Protein AF-D6TFP5-F1 (afdb_monomer_lite)

Foldseek 3Di:
DDPPLPQADLVRVQVVDPVNLVSQLVLCLVLLLCLLVQLPDPVCVVVSVVSSVVLSVVLSVVSNVQSVCVVVVNDDDDPDVSVSSSVSSNVVSVVVSVVVVVVCDDDPDDPPDDDDDDDDPDPDVVVVVVVCVLVLVVLLVLLVQLLVDDPLLSLLQLLVCLCVDDCDPPDGDSNCVSNVVSVHRSPVNPPVDQDDPVSVVVSVVSPVVSVVSSSVVCCVPPVVSVD

Secondary structure (DSSP, 8-state):
------PPPHHHHHTT-HHHHHHHHHHHHHHHHHHHHHH--GGGTT-HHHHHHHHHHHHHHHHHHHHHHHHTT-S---S-HHHHHHHHHHHHHHHHHHHHHHH----S--------------S-HHHHHHHHHHHHHHHHHHHHHHHHS-HHHHHHHHHHHHHHS---SSS--HHHHHHHHTT--GGGGTT----SHHHHHHHHHHHHHHHHHHHHHHHHHHGGG--

Structure (mmCIF, N/CA/C/O backbone):
data_AF-D6TFP5-F1
#
_entry.id   AF-D6TFP5-F1
#
loop_
_atom_site.group_PDB
_atom_site.id
_atom_site.type_symbol
_atom_site.label_atom_id
_atom_site.label_alt_id
_atom_site.label_comp_id
_atom_site.label_asym_id
_atom_site.label_entity_id
_atom_site.label_seq_id
_atom_site.pdbx_PDB_ins_code
_atom_site.Cartn_x
_atom_site.Cartn_y
_atom_site.Cartn_z
_atom_site.occupancy
_atom_site.B_iso_or_equiv
_atom_site.auth_seq_id
_atom_site.auth_comp_id
_atom_site.auth_asym_id
_atom_site.auth_atom_id
_atom_site.pdbx_PDB_model_num
ATOM 1 N N . MET A 1 1 ? -18.983 7.911 -16.836 1.00 34.03 1 MET A N 1
ATOM 2 C CA . MET A 1 1 ? -19.762 8.590 -15.779 1.00 34.03 1 MET A CA 1
ATOM 3 C C . MET A 1 1 ? -19.118 8.242 -14.451 1.00 34.03 1 MET A C 1
ATOM 5 O O . MET A 1 1 ? -19.169 7.086 -14.056 1.00 34.03 1 MET A O 1
ATOM 9 N N . THR A 1 2 ? -18.439 9.188 -13.812 1.00 32.91 2 THR A N 1
ATOM 10 C CA . THR A 1 2 ? -17.848 8.997 -12.481 1.00 32.91 2 THR A CA 1
ATOM 11 C C . THR A 1 2 ? -18.969 9.017 -11.444 1.00 32.91 2 THR A C 1
ATOM 13 O O . THR A 1 2 ? -19.609 10.050 -11.260 1.00 32.91 2 THR A O 1
ATOM 16 N N . LYS A 1 3 ? -19.234 7.889 -10.771 1.00 39.81 3 LYS A N 1
ATOM 17 C CA . LYS A 1 3 ? -20.052 7.903 -9.550 1.00 39.81 3 LYS A CA 1
ATOM 18 C C . LYS A 1 3 ? -19.286 8.715 -8.501 1.00 39.81 3 LYS A C 1
ATOM 20 O O . LYS A 1 3 ? -18.242 8.262 -8.040 1.00 39.81 3 LYS A O 1
ATOM 25 N N . GLN A 1 4 ? -19.800 9.881 -8.112 1.00 42.94 4 GLN A N 1
ATOM 26 C CA . GLN A 1 4 ? -19.439 10.462 -6.820 1.00 42.94 4 GLN A CA 1
ATOM 27 C C . GLN A 1 4 ? -19.959 9.507 -5.742 1.00 42.94 4 GLN A C 1
ATOM 29 O O . GLN A 1 4 ? -21.168 9.387 -5.542 1.00 42.94 4 GLN A O 1
ATOM 34 N N . VAL A 1 5 ? -19.049 8.779 -5.096 1.00 54.75 5 VAL A N 1
ATOM 35 C CA . VAL A 1 5 ? -19.375 7.966 -3.922 1.00 54.75 5 VAL A CA 1
ATOM 36 C C . VAL A 1 5 ? -19.590 8.941 -2.770 1.00 54.75 5 VAL A C 1
ATOM 38 O O . VAL A 1 5 ? -18.638 9.527 -2.265 1.00 54.75 5 VAL A O 1
ATOM 41 N N . ASN A 1 6 ? -20.853 9.176 -2.415 1.00 74.19 6 ASN A N 1
ATOM 42 C CA . ASN A 1 6 ? -21.211 10.085 -1.332 1.00 74.19 6 ASN A CA 1
ATOM 43 C C . ASN A 1 6 ? -20.839 9.453 0.019 1.00 74.19 6 ASN A C 1
ATOM 45 O O . ASN A 1 6 ? -21.539 8.555 0.493 1.00 74.19 6 ASN A O 1
ATOM 49 N N . PHE A 1 7 ? -19.729 9.889 0.611 1.00 76.25 7 PHE A N 1
ATOM 50 C CA . PHE A 1 7 ? -19.218 9.350 1.870 1.00 76.25 7 PHE A CA 1
ATOM 51 C C . PHE A 1 7 ? -20.160 9.696 3.047 1.00 76.25 7 PHE A C 1
ATOM 53 O O . PHE A 1 7 ? -20.642 10.828 3.110 1.00 76.25 7 PHE A O 1
ATOM 60 N N . PRO A 1 8 ? -20.473 8.755 3.959 1.00 82.50 8 PRO A N 1
ATOM 61 C CA . PRO A 1 8 ? -21.413 9.005 5.050 1.00 82.50 8 PRO A CA 1
ATOM 62 C C . PRO A 1 8 ? -20.832 9.923 6.135 1.00 82.50 8 PRO A C 1
ATOM 64 O O . PRO A 1 8 ? -19.624 9.934 6.379 1.00 82.50 8 PRO A O 1
ATOM 67 N N . SER A 1 9 ? -21.699 10.665 6.828 1.00 83.31 9 SER A N 1
ATOM 68 C CA . SER A 1 9 ? -21.291 11.480 7.983 1.00 83.31 9 SER A CA 1
ATOM 69 C C . SER A 1 9 ? -21.146 10.646 9.269 1.00 83.31 9 SER A C 1
ATOM 71 O O . SER A 1 9 ? -21.661 9.531 9.376 1.00 83.31 9 SER A O 1
ATOM 73 N N . LEU A 1 10 ? -20.473 11.201 10.286 1.00 79.94 10 LEU A N 1
ATOM 74 C CA . LEU A 1 10 ? -20.394 10.587 11.622 1.00 79.94 10 LEU A CA 1
ATOM 75 C C . LEU A 1 10 ? -21.780 10.363 12.244 1.00 79.94 10 LEU A C 1
ATOM 77 O O . LEU A 1 10 ? -22.023 9.318 12.841 1.00 79.94 10 LEU A O 1
ATOM 81 N N . GLU A 1 11 ? -22.692 11.320 12.073 1.00 80.81 11 GLU A N 1
ATOM 82 C CA . GLU A 1 11 ? -24.073 11.249 12.565 1.00 80.81 11 GLU A CA 1
ATOM 83 C C . GLU A 1 11 ? -24.867 10.156 11.832 1.00 80.81 11 GLU A C 1
ATOM 85 O O . GLU A 1 11 ? -25.564 9.357 12.455 1.00 80.81 11 GLU A O 1
ATOM 90 N N . GLU A 1 12 ? -24.696 10.054 10.510 1.00 82.00 12 GLU A N 1
ATOM 91 C CA . GLU A 1 12 ? -25.326 9.026 9.676 1.00 82.00 12 GLU A CA 1
ATOM 92 C C . GLU A 1 12 ? -24.873 7.597 10.021 1.00 82.00 12 GLU A C 1
ATOM 94 O O . GLU A 1 12 ? -25.663 6.661 9.869 1.00 82.00 12 GLU A O 1
ATOM 99 N N . LEU A 1 13 ? -23.623 7.415 10.468 1.00 83.56 13 LEU A N 1
ATOM 100 C CA . LEU A 1 13 ? -23.115 6.135 10.982 1.00 83.56 13 LEU A CA 1
ATOM 101 C C . LEU A 1 13 ? -23.548 5.876 12.432 1.00 83.56 13 LEU A C 1
ATOM 103 O O . LEU A 1 13 ? -23.856 4.735 12.779 1.00 83.56 13 LEU A O 1
ATOM 107 N N . ALA A 1 14 ? -23.609 6.916 13.270 1.00 81.38 14 ALA A N 1
ATOM 108 C CA . ALA A 1 14 ? -24.053 6.818 14.662 1.00 81.38 14 ALA A CA 1
ATOM 109 C C . ALA A 1 14 ? -25.511 6.346 14.788 1.00 81.38 14 ALA A C 1
ATOM 111 O O . ALA A 1 14 ? -25.826 5.570 15.686 1.00 81.38 14 ALA A O 1
ATOM 112 N N . LEU A 1 15 ? -26.379 6.756 13.856 1.00 82.81 15 LEU A N 1
ATOM 113 C CA . LEU A 1 15 ? -27.769 6.291 13.748 1.00 82.81 15 LEU A CA 1
ATOM 114 C C . LEU A 1 15 ? -27.908 4.854 13.205 1.00 82.81 15 LEU A C 1
ATOM 116 O O . LEU A 1 15 ? -29.020 4.366 13.022 1.00 82.81 15 LEU A O 1
ATOM 120 N N . ALA A 1 16 ? -26.792 4.172 12.933 1.00 78.69 16 ALA A N 1
ATOM 121 C CA . ALA A 1 16 ? -26.728 2.793 12.453 1.00 78.69 16 ALA A CA 1
ATOM 122 C C . ALA A 1 16 ? -27.517 2.500 11.155 1.00 78.69 16 ALA A C 1
ATOM 124 O O . ALA A 1 16 ? -27.881 1.355 10.889 1.00 78.69 16 ALA A O 1
ATOM 125 N N . HIS A 1 17 ? -27.757 3.511 10.313 1.00 84.44 17 HIS A N 1
ATOM 126 C CA . HIS A 1 17 ? -28.500 3.343 9.063 1.00 84.44 17 HIS A CA 1
ATOM 127 C C . HIS A 1 17 ? -27.755 2.423 8.080 1.00 84.44 17 HIS A C 1
ATOM 129 O O . HIS A 1 17 ? -26.632 2.716 7.666 1.00 84.44 17 HIS A O 1
ATOM 135 N N . GLU A 1 18 ? -28.409 1.346 7.638 1.00 85.31 18 GLU A N 1
ATOM 136 C CA . GLU A 1 18 ? -27.858 0.342 6.710 1.00 85.31 18 GLU A CA 1
ATOM 137 C C . GLU A 1 18 ? -27.277 0.971 5.429 1.00 85.31 18 GLU A C 1
ATOM 139 O O . GLU A 1 18 ? -26.167 0.647 5.012 1.00 85.31 18 GLU A O 1
ATOM 144 N N . GLN A 1 19 ? -27.970 1.960 4.855 1.00 87.50 19 GLN A N 1
ATOM 145 C CA . GLN A 1 19 ? -27.517 2.692 3.663 1.00 87.50 19 GLN A CA 1
ATOM 146 C C . GLN A 1 19 ? -26.247 3.529 3.900 1.00 87.50 19 GLN A C 1
ATOM 148 O O . GLN A 1 19 ? -25.511 3.819 2.958 1.00 87.50 19 GLN A O 1
ATOM 153 N N . SER A 1 20 ? -25.969 3.944 5.135 1.00 87.69 20 SER A N 1
ATOM 154 C CA . SER A 1 20 ? -24.742 4.667 5.492 1.00 87.69 20 SER A CA 1
ATOM 155 C C . SER A 1 20 ? -23.565 3.705 5.629 1.00 87.69 20 SER A C 1
ATOM 157 O O . SER A 1 20 ? -22.493 3.975 5.092 1.00 87.69 20 SER A O 1
ATOM 159 N N . TRP A 1 21 ? -23.785 2.538 6.240 1.00 88.00 21 TRP A N 1
ATOM 160 C CA . TRP A 1 21 ? -22.787 1.467 6.287 1.00 88.00 21 TRP A CA 1
ATOM 161 C C . TRP A 1 21 ? -22.480 0.900 4.898 1.00 88.00 21 TRP A C 1
ATOM 163 O O . TRP A 1 21 ? -21.312 0.765 4.552 1.00 88.00 21 TRP A O 1
ATOM 173 N N . SER A 1 22 ? -23.488 0.677 4.050 1.00 89.75 22 SER A N 1
ATOM 174 C CA . SER A 1 22 ? -23.283 0.264 2.653 1.00 89.75 22 SER A CA 1
ATOM 175 C C . SER A 1 22 ? -22.414 1.265 1.875 1.00 89.75 22 SER A C 1
ATOM 177 O O . SER A 1 22 ? -21.455 0.854 1.223 1.00 89.75 22 SER A O 1
ATOM 179 N N . ARG A 1 23 ? -22.655 2.580 2.017 1.00 90.44 23 ARG A N 1
ATOM 180 C CA . ARG A 1 23 ? -21.804 3.627 1.411 1.00 90.44 23 ARG A CA 1
ATOM 181 C C . ARG A 1 23 ? -20.368 3.613 1.946 1.00 90.44 23 ARG A C 1
ATOM 183 O O . ARG A 1 23 ? -19.439 3.839 1.173 1.00 90.44 23 ARG A O 1
ATOM 190 N N . LEU A 1 24 ? -20.169 3.327 3.236 1.00 88.19 24 LEU A N 1
ATOM 191 C CA . LEU A 1 24 ? -18.834 3.162 3.820 1.00 88.19 24 LEU A CA 1
ATOM 192 C C . LEU A 1 24 ? -18.107 1.933 3.248 1.00 88.19 24 LEU A C 1
ATOM 194 O O . LEU A 1 24 ? -16.920 2.024 2.940 1.00 88.19 24 LEU A O 1
ATOM 198 N N . TYR A 1 25 ? -18.804 0.805 3.079 1.00 90.69 25 TYR A N 1
ATOM 199 C CA . TYR A 1 25 ? -18.237 -0.411 2.485 1.00 90.69 25 TYR A CA 1
ATOM 200 C C . TYR A 1 25 ? -17.846 -0.180 1.022 1.00 90.69 25 TYR A C 1
ATOM 202 O O . TYR A 1 25 ? -16.710 -0.469 0.652 1.00 90.69 25 TYR A O 1
ATOM 210 N N . ASP A 1 26 ? -18.734 0.403 0.210 1.00 88.31 26 ASP A N 1
ATOM 211 C CA . ASP A 1 26 ? -18.453 0.769 -1.188 1.00 88.31 26 ASP A CA 1
ATOM 212 C C . ASP A 1 26 ? -17.231 1.693 -1.308 1.00 88.31 26 ASP A C 1
ATOM 214 O O . ASP A 1 26 ? -16.426 1.559 -2.231 1.00 88.31 26 ASP A O 1
ATOM 218 N N . PHE A 1 27 ? -17.078 2.620 -0.360 1.00 85.50 27 PHE A N 1
ATOM 219 C CA . PHE A 1 27 ? -15.948 3.537 -0.301 1.00 85.50 27 PHE A CA 1
ATOM 220 C C . PHE A 1 27 ? -14.630 2.856 0.106 1.00 85.50 27 PHE A C 1
ATOM 222 O O . PHE A 1 27 ? -13.590 3.111 -0.503 1.00 85.50 27 PHE A O 1
ATOM 229 N N . LEU A 1 28 ? -14.646 2.010 1.142 1.00 83.44 28 LEU A N 1
ATOM 230 C CA . LEU A 1 28 ? -13.435 1.376 1.674 1.00 83.44 28 LEU A CA 1
ATOM 231 C C . LEU A 1 28 ? -12.960 0.195 0.832 1.00 83.44 28 LEU A C 1
ATOM 233 O O . LEU A 1 28 ? -11.753 -0.043 0.763 1.00 83.44 28 LEU A O 1
ATOM 237 N N . ARG A 1 29 ? -13.878 -0.536 0.190 1.00 86.69 29 ARG A N 1
ATOM 238 C CA . ARG A 1 29 ? -13.590 -1.780 -0.535 1.00 86.69 29 ARG A CA 1
ATOM 239 C C . ARG A 1 29 ? -12.421 -1.650 -1.519 1.00 86.69 29 ARG A C 1
ATOM 241 O O . ARG A 1 29 ? -11.517 -2.468 -1.403 1.00 86.69 29 ARG A O 1
ATOM 248 N N . PRO A 1 30 ? -12.318 -0.625 -2.392 1.00 77.44 30 PRO A N 1
ATOM 249 C CA . PRO A 1 30 ? -11.156 -0.469 -3.271 1.00 77.44 30 PRO A CA 1
ATOM 250 C C . PRO A 1 30 ? -9.820 -0.355 -2.521 1.00 77.44 30 PRO A C 1
ATOM 252 O O . PRO A 1 30 ? -8.828 -0.943 -2.948 1.00 77.44 30 PRO A O 1
ATOM 255 N N . SER A 1 31 ? -9.782 0.367 -1.394 1.00 77.81 31 SER A N 1
ATOM 256 C CA . SER A 1 31 ? -8.575 0.499 -0.565 1.00 77.81 31 SER A CA 1
ATOM 257 C C . SER A 1 31 ? -8.245 -0.794 0.179 1.00 77.81 31 SER A C 1
ATOM 259 O O . SER A 1 31 ? -7.085 -1.192 0.207 1.00 77.81 31 SER A O 1
ATOM 261 N N . VAL A 1 32 ? -9.248 -1.482 0.734 1.00 80.75 32 VAL A N 1
ATOM 262 C CA . VAL A 1 32 ? -9.066 -2.772 1.417 1.00 80.75 32 VAL A CA 1
ATOM 263 C C . VAL A 1 32 ? -8.582 -3.844 0.444 1.00 80.75 32 VAL A C 1
ATOM 265 O O . VAL A 1 32 ? -7.582 -4.500 0.722 1.00 80.75 32 VAL A O 1
ATOM 268 N N . THR A 1 33 ? -9.220 -3.967 -0.724 1.00 76.69 33 THR A N 1
ATOM 269 C CA . THR A 1 33 ? -8.772 -4.847 -1.811 1.00 76.69 33 THR A CA 1
ATOM 270 C C . THR A 1 33 ? -7.328 -4.533 -2.184 1.00 76.69 33 THR A C 1
ATOM 272 O O . THR A 1 33 ? -6.495 -5.436 -2.190 1.00 76.69 33 THR A O 1
ATOM 275 N N . PHE A 1 34 ? -6.987 -3.259 -2.402 1.00 70.88 34 PHE A N 1
ATOM 276 C CA . PHE A 1 34 ? -5.603 -2.870 -2.662 1.00 70.88 34 PHE A CA 1
ATOM 277 C C . PHE A 1 34 ? -4.648 -3.322 -1.544 1.00 70.88 34 PHE A C 1
ATOM 279 O O . PHE A 1 34 ? -3.610 -3.891 -1.858 1.00 70.88 34 PHE A O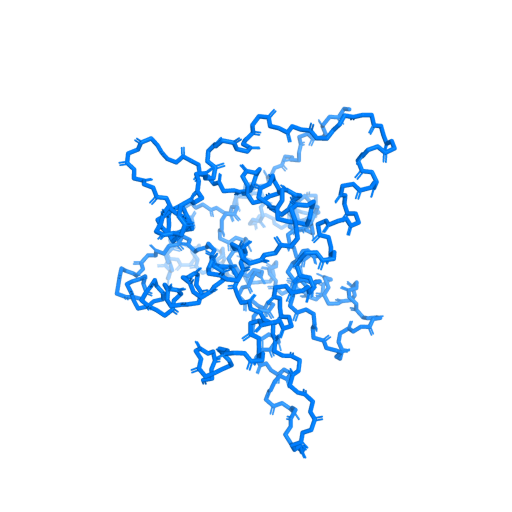 1
ATOM 286 N N . PHE A 1 35 ? -4.989 -3.150 -0.261 1.00 76.38 35 PHE A N 1
ATOM 287 C CA . PHE A 1 35 ? -4.133 -3.590 0.849 1.00 76.38 35 PHE A CA 1
ATOM 288 C C . PHE A 1 35 ? -3.955 -5.115 0.912 1.00 76.38 35 PHE A C 1
ATOM 290 O O . PHE A 1 35 ? -2.829 -5.573 1.100 1.00 76.38 35 PHE A O 1
ATOM 297 N N . VAL A 1 36 ? -5.026 -5.899 0.739 1.00 74.81 36 VAL A N 1
ATOM 298 C CA . VAL A 1 36 ? -4.968 -7.374 0.760 1.00 74.81 36 VAL A CA 1
ATOM 299 C C . VAL A 1 36 ? -4.066 -7.893 -0.364 1.00 74.81 36 VAL A C 1
ATOM 301 O O . VAL A 1 36 ? -3.128 -8.644 -0.097 1.00 74.81 36 VAL A O 1
ATOM 304 N N . TYR A 1 37 ? -4.266 -7.416 -1.598 1.00 70.50 37 TYR A N 1
ATOM 305 C CA . TYR A 1 37 ? -3.430 -7.801 -2.741 1.00 70.50 37 TYR A CA 1
ATOM 306 C C . TYR A 1 37 ? -1.994 -7.245 -2.661 1.00 70.50 37 TYR A C 1
ATOM 308 O O . TYR A 1 37 ? -1.065 -7.915 -3.102 1.00 70.50 37 TYR A O 1
ATOM 316 N N . MET A 1 38 ? -1.782 -6.055 -2.084 1.00 66.25 38 MET A N 1
ATOM 317 C CA . MET A 1 38 ? -0.453 -5.439 -1.924 1.00 66.25 38 MET A CA 1
ATOM 318 C C . MET A 1 38 ? 0.418 -6.156 -0.889 1.00 66.25 38 MET A C 1
ATOM 320 O O . MET A 1 38 ? 1.633 -6.212 -1.055 1.00 66.25 38 MET A O 1
ATOM 324 N N . TYR A 1 39 ? -0.174 -6.715 0.171 1.00 64.31 39 TYR A N 1
ATOM 325 C CA . TYR A 1 39 ? 0.593 -7.453 1.178 1.00 64.31 39 TYR A CA 1
ATOM 326 C C . TYR A 1 39 ? 0.989 -8.872 0.754 1.00 64.31 39 TYR A C 1
ATOM 328 O O . TYR A 1 39 ? 1.885 -9.429 1.398 1.00 64.31 39 TYR A O 1
ATOM 336 N N . ALA A 1 40 ? 0.348 -9.413 -0.293 1.00 62.03 40 ALA A N 1
ATOM 337 C CA . ALA A 1 40 ? 0.729 -10.619 -1.038 1.00 62.03 40 ALA A CA 1
ATOM 338 C C . ALA A 1 40 ? 1.138 -11.829 -0.172 1.00 62.03 40 ALA A C 1
ATOM 340 O O . ALA A 1 40 ? 2.053 -12.579 -0.511 1.00 62.03 40 ALA A O 1
ATOM 341 N N . VAL A 1 41 ? 0.467 -12.022 0.968 1.00 73.62 41 VAL A N 1
ATOM 342 C CA . VAL A 1 41 ? 0.741 -13.143 1.875 1.00 73.62 41 VAL A CA 1
ATOM 343 C C . VAL A 1 41 ? 0.358 -14.451 1.169 1.00 73.62 41 VAL A C 1
ATOM 345 O O . VAL A 1 41 ? -0.796 -14.578 0.760 1.00 73.62 41 VAL A O 1
ATOM 348 N N . PRO A 1 42 ? 1.259 -15.444 1.034 1.00 71.94 42 PRO A N 1
ATOM 349 C CA . PRO A 1 42 ? 0.967 -16.660 0.268 1.00 71.94 42 PRO A CA 1
ATOM 350 C C . PRO A 1 42 ? -0.261 -17.431 0.773 1.00 71.94 42 PRO A C 1
ATOM 352 O O . PRO A 1 42 ? -1.039 -17.942 -0.028 1.00 71.94 42 PRO A O 1
ATOM 355 N N . ALA A 1 43 ? -0.475 -17.452 2.093 1.00 77.50 43 ALA A N 1
ATOM 356 C CA . ALA A 1 43 ? -1.633 -18.082 2.731 1.00 77.50 43 ALA A CA 1
ATOM 357 C C . ALA A 1 43 ? -2.984 -17.411 2.404 1.00 77.50 43 ALA A C 1
ATOM 359 O O . ALA A 1 43 ? -4.026 -18.016 2.628 1.00 77.50 43 ALA A O 1
ATOM 360 N N . TRP A 1 44 ? -2.983 -16.180 1.881 1.00 83.69 44 TRP A N 1
ATOM 361 C CA . TRP A 1 44 ? -4.196 -15.440 1.507 1.00 83.69 44 TRP A CA 1
ATOM 362 C C . TRP A 1 44 ? -4.661 -15.732 0.075 1.00 83.69 44 TRP A C 1
ATOM 364 O O . TRP A 1 44 ? -5.732 -15.278 -0.327 1.00 83.69 44 TRP A O 1
ATOM 37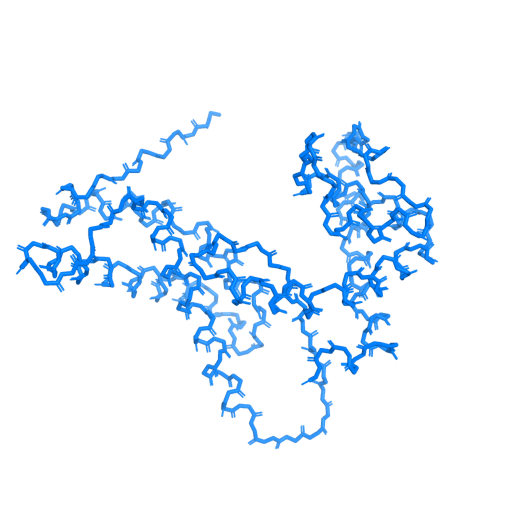4 N N . HIS A 1 45 ? -3.870 -16.467 -0.713 1.00 80.00 45 HIS A N 1
ATOM 375 C CA . HIS A 1 45 ? -4.193 -16.700 -2.113 1.00 80.00 45 HIS A CA 1
ATOM 376 C C . HIS A 1 45 ? -5.426 -17.602 -2.277 1.00 80.00 45 HIS A C 1
ATOM 378 O O . HIS A 1 45 ? -5.488 -18.701 -1.726 1.00 80.00 45 HIS A O 1
ATOM 384 N N . GLY A 1 46 ? -6.411 -17.137 -3.048 1.00 80.94 46 GLY A N 1
ATOM 385 C CA . GLY A 1 46 ? -7.723 -17.772 -3.182 1.00 80.94 46 GLY A CA 1
ATOM 386 C C . GLY A 1 46 ? -8.717 -17.423 -2.065 1.00 80.94 46 GLY A C 1
ATOM 387 O O . GLY A 1 46 ? -9.858 -17.871 -2.134 1.00 80.94 46 GLY A O 1
ATOM 388 N N . GLN A 1 47 ? -8.309 -16.630 -1.066 1.00 88.94 47 GLN A N 1
ATOM 389 C CA . GLN A 1 47 ? -9.141 -16.136 0.044 1.00 88.94 47 GLN A CA 1
ATOM 390 C C . GLN A 1 47 ? -9.226 -14.599 0.058 1.00 88.94 47 GLN A C 1
ATOM 392 O O . GLN A 1 47 ? -9.702 -14.000 1.022 1.00 88.94 47 GLN A O 1
ATOM 397 N N . GLU A 1 48 ? -8.767 -13.926 -1.004 1.00 85.00 48 GLU A N 1
ATOM 398 C CA . GLU A 1 48 ? -8.604 -12.469 -1.017 1.00 85.00 48 GLU A CA 1
ATOM 399 C C . GLU A 1 48 ? -9.939 -11.728 -0.837 1.00 85.00 48 GLU A C 1
ATOM 401 O O . GLU A 1 48 ? -9.969 -10.673 -0.210 1.00 85.00 48 GLU A O 1
ATOM 406 N N . ASN A 1 49 ? -11.048 -12.279 -1.343 1.00 87.00 49 ASN A N 1
ATOM 407 C CA . ASN A 1 49 ? -12.380 -11.689 -1.167 1.00 87.00 49 ASN A CA 1
ATOM 408 C C . ASN A 1 49 ? -12.885 -11.812 0.277 1.00 87.00 49 ASN A C 1
ATOM 410 O O . ASN A 1 49 ? -13.405 -10.835 0.811 1.00 87.00 49 ASN A O 1
ATOM 414 N N . ASP A 1 50 ? -12.692 -12.968 0.915 1.00 91.88 50 ASP A N 1
ATOM 415 C CA . ASP A 1 50 ? -13.131 -13.205 2.295 1.00 91.88 50 ASP A CA 1
ATOM 416 C C . ASP A 1 50 ? -12.349 -12.300 3.260 1.00 91.88 50 ASP A C 1
ATOM 418 O O . ASP A 1 50 ? -12.931 -11.622 4.101 1.00 91.88 50 ASP A O 1
ATOM 422 N N . LEU A 1 51 ? -11.036 -12.165 3.039 1.00 90.00 51 LEU A N 1
ATOM 423 C CA . LEU A 1 51 ? -10.176 -11.221 3.760 1.00 90.00 51 LEU A CA 1
ATOM 424 C C . LEU A 1 51 ? -10.578 -9.755 3.548 1.00 90.00 51 LEU A C 1
ATOM 426 O O . LEU A 1 51 ? -10.430 -8.938 4.457 1.00 90.00 51 LEU A O 1
ATOM 430 N N . VAL A 1 52 ? -11.081 -9.398 2.361 1.00 88.12 52 VAL A N 1
ATOM 431 C CA . VAL A 1 52 ? -11.627 -8.057 2.111 1.00 88.12 52 VAL A CA 1
ATOM 432 C C . VAL A 1 52 ? -12.897 -7.826 2.932 1.00 88.12 52 VAL A C 1
ATOM 434 O O . VAL A 1 52 ? -13.009 -6.760 3.537 1.00 88.12 52 VAL A O 1
ATOM 437 N N . GLU A 1 53 ? -13.820 -8.791 3.006 1.00 94.12 53 GLU A N 1
ATOM 438 C CA . GLU A 1 53 ? -15.008 -8.668 3.866 1.00 94.12 53 GLU A CA 1
ATOM 439 C C . GLU A 1 53 ? -14.634 -8.606 5.355 1.00 94.12 53 GLU A C 1
ATOM 441 O O . GLU A 1 53 ? -15.088 -7.695 6.046 1.00 94.12 53 GLU A O 1
ATOM 446 N N . ASP A 1 54 ? -13.750 -9.486 5.838 1.00 93.50 54 ASP A N 1
ATOM 447 C CA . ASP A 1 54 ? -13.287 -9.512 7.234 1.00 93.50 54 ASP A CA 1
ATOM 448 C C . ASP A 1 54 ? -12.681 -8.165 7.660 1.00 93.50 54 ASP A C 1
ATOM 450 O O . ASP A 1 54 ? -12.989 -7.628 8.730 1.00 93.50 54 ASP A O 1
ATOM 454 N N . VAL A 1 55 ? -11.836 -7.571 6.808 1.00 91.69 55 VAL A N 1
ATOM 455 C CA . VAL A 1 55 ? -11.230 -6.260 7.075 1.00 91.69 55 VAL A CA 1
ATOM 456 C C . VAL A 1 55 ? -12.270 -5.142 7.036 1.00 91.69 55 VAL A C 1
ATOM 458 O O . VAL A 1 55 ? -12.210 -4.245 7.882 1.00 91.69 55 VAL A O 1
ATOM 461 N N . LEU A 1 56 ? -13.220 -5.164 6.095 1.00 92.12 56 LEU A N 1
ATOM 462 C CA . LEU A 1 56 ? -14.315 -4.187 6.044 1.00 92.12 56 LEU A CA 1
ATOM 463 C C . LEU A 1 56 ? -15.192 -4.271 7.301 1.00 92.12 56 LEU A C 1
ATOM 465 O O . LEU A 1 56 ? -15.499 -3.239 7.907 1.00 92.12 56 LEU A O 1
ATOM 469 N N . GLN A 1 57 ? -15.524 -5.486 7.737 1.00 92.50 57 GLN A N 1
ATOM 470 C CA . GLN A 1 57 ? -16.341 -5.751 8.915 1.00 92.50 57 GLN A CA 1
ATOM 471 C C . GLN A 1 57 ? -15.647 -5.312 10.209 1.00 92.50 57 GLN A C 1
ATOM 473 O O . GLN A 1 57 ? -16.230 -4.544 10.978 1.00 92.50 57 GLN A O 1
ATOM 478 N N . GLU A 1 58 ? -14.397 -5.717 10.445 1.00 91.19 58 GLU A N 1
ATOM 479 C CA . GLU A 1 58 ? -13.642 -5.280 11.629 1.00 91.19 58 GLU A CA 1
ATOM 480 C C . GLU A 1 58 ? -13.422 -3.757 11.622 1.00 91.19 58 GLU A C 1
ATOM 482 O O . GLU A 1 58 ? -13.507 -3.106 12.668 1.00 91.19 58 GLU A O 1
ATOM 487 N N . THR A 1 59 ? -13.204 -3.157 10.446 1.00 87.31 59 THR A N 1
ATOM 488 C CA . THR A 1 59 ? -13.095 -1.698 10.312 1.00 87.31 59 THR A CA 1
ATOM 489 C C . THR A 1 59 ? -14.387 -1.009 10.742 1.00 87.31 59 THR A C 1
ATOM 491 O O . THR A 1 59 ? -14.344 -0.102 11.577 1.00 87.31 59 THR A O 1
ATOM 494 N N . ALA A 1 60 ? -15.540 -1.476 10.255 1.00 88.94 60 ALA A N 1
ATOM 495 C CA . ALA A 1 60 ? -16.847 -0.956 10.648 1.00 88.94 60 ALA A CA 1
ATOM 496 C C . ALA A 1 60 ? -17.108 -1.107 12.160 1.00 88.94 60 ALA A C 1
ATOM 498 O O . ALA A 1 60 ? -17.539 -0.150 12.807 1.00 88.94 60 ALA A O 1
ATOM 499 N N . ILE A 1 61 ? -16.766 -2.260 12.749 1.00 85.19 61 ILE A N 1
ATOM 500 C CA . ILE A 1 61 ? -16.882 -2.515 14.196 1.00 85.19 61 ILE A CA 1
ATOM 501 C C . ILE A 1 61 ? -16.032 -1.524 15.006 1.00 85.19 61 ILE A C 1
ATOM 503 O O . ILE A 1 61 ? -16.504 -0.976 16.006 1.00 85.19 61 ILE A O 1
ATOM 507 N N . ARG A 1 62 ? -14.787 -1.264 14.589 1.00 85.25 62 ARG A N 1
ATOM 508 C CA . ARG A 1 62 ? -13.886 -0.316 15.270 1.00 85.25 62 ARG A CA 1
ATOM 509 C C . ARG A 1 62 ? -14.367 1.128 15.157 1.00 85.25 62 ARG A C 1
ATOM 511 O O . ARG A 1 62 ? -14.323 1.846 16.153 1.00 85.25 62 ARG A O 1
ATOM 518 N N . ILE A 1 63 ? -14.880 1.534 13.994 1.00 84.56 63 ILE A N 1
ATOM 519 C CA . ILE A 1 63 ? -15.486 2.859 13.797 1.00 84.56 63 ILE A CA 1
ATOM 520 C C . ILE A 1 63 ? -16.707 3.024 14.705 1.00 84.56 63 ILE A C 1
ATOM 522 O O . ILE A 1 63 ? -16.790 4.009 15.433 1.00 84.56 63 ILE A O 1
ATOM 526 N N . TYR A 1 64 ? -17.614 2.042 14.724 1.00 83.75 64 TYR A N 1
ATOM 527 C CA . TYR A 1 64 ? -18.794 2.073 15.589 1.00 83.75 64 TYR A CA 1
ATOM 528 C C . TYR A 1 64 ? -18.411 2.188 17.072 1.00 83.75 64 TYR A C 1
ATOM 530 O O . TYR A 1 64 ? -18.932 3.051 17.776 1.00 83.75 64 TYR A O 1
ATOM 538 N N . ARG A 1 65 ? -17.440 1.389 17.540 1.00 82.56 65 ARG A N 1
ATOM 539 C CA . ARG A 1 65 ? -16.915 1.487 18.915 1.00 82.56 65 ARG A CA 1
ATOM 540 C C . ARG A 1 65 ? -16.335 2.871 19.219 1.00 82.56 65 ARG A C 1
ATOM 542 O O . ARG A 1 65 ? -16.638 3.412 20.277 1.00 82.56 65 ARG A O 1
ATOM 549 N N . GLN A 1 66 ? -15.560 3.466 18.309 1.00 79.50 66 GLN A N 1
ATOM 550 C CA . GLN A 1 66 ? -15.011 4.810 18.518 1.00 79.50 66 GLN A CA 1
ATOM 551 C C . GLN A 1 66 ? -16.110 5.881 18.582 1.00 79.50 66 GLN A C 1
ATOM 553 O O . GLN A 1 66 ? -16.033 6.773 19.421 1.00 79.50 66 GLN A O 1
ATOM 558 N N . ILE A 1 67 ? -17.146 5.782 17.741 1.00 78.75 67 ILE A N 1
ATOM 559 C CA . ILE A 1 67 ? -18.305 6.689 17.776 1.00 78.75 67 ILE A CA 1
ATOM 560 C C . ILE A 1 67 ? -19.011 6.602 19.138 1.00 78.75 67 ILE A C 1
ATOM 562 O O . ILE A 1 67 ? -19.283 7.634 19.748 1.00 78.75 67 ILE A O 1
ATOM 566 N N . GLN A 1 68 ? -19.245 5.389 19.651 1.00 77.69 68 GLN A N 1
ATOM 567 C CA . GLN A 1 68 ? -19.852 5.179 20.972 1.00 77.69 68 GLN A CA 1
ATOM 568 C C . GLN A 1 68 ? -18.982 5.748 22.113 1.00 77.69 68 GLN A C 1
ATOM 570 O O . GLN A 1 68 ? -19.499 6.417 23.005 1.00 77.69 68 GLN A O 1
ATOM 575 N N . LEU A 1 69 ? -17.658 5.553 22.069 1.00 76.88 69 LEU A N 1
ATOM 576 C CA . LEU A 1 69 ? -16.728 6.101 23.070 1.00 76.88 69 LEU A CA 1
ATOM 577 C C . LEU A 1 69 ? -16.650 7.637 23.035 1.00 76.88 69 LEU A C 1
ATOM 579 O O . LEU A 1 69 ? -16.611 8.277 24.085 1.00 76.88 69 LEU A O 1
ATOM 583 N N . ALA A 1 70 ? -16.682 8.239 21.843 1.00 72.00 70 ALA A N 1
ATOM 584 C CA . ALA A 1 70 ? -16.717 9.693 21.685 1.00 72.00 70 ALA A CA 1
ATOM 585 C C . ALA A 1 70 ? -18.030 10.299 22.221 1.00 72.00 70 ALA A C 1
ATOM 587 O O . ALA A 1 70 ? -18.008 11.355 22.849 1.00 72.00 70 ALA A O 1
ATOM 588 N N . GLN A 1 71 ? -19.166 9.612 22.042 1.00 72.69 71 GLN A N 1
ATOM 589 C CA . GLN A 1 71 ? -20.451 10.006 22.639 1.00 72.69 71 GLN A CA 1
ATOM 590 C C . GLN A 1 71 ? -20.461 9.871 24.171 1.00 72.69 71 GLN A C 1
ATOM 592 O O . GLN A 1 71 ? -21.097 10.672 24.853 1.00 72.69 71 GLN A O 1
ATOM 597 N N . ALA A 1 72 ? -19.719 8.907 24.722 1.00 73.19 72 ALA A N 1
ATOM 598 C CA . ALA A 1 72 ? -19.546 8.718 26.163 1.00 73.19 72 ALA A CA 1
ATOM 599 C C . ALA A 1 72 ? -18.576 9.727 26.826 1.00 73.19 72 ALA A C 1
ATOM 601 O O . ALA A 1 72 ? -18.366 9.654 28.033 1.00 73.19 72 ALA A O 1
ATOM 602 N N . SER A 1 73 ? -18.036 10.695 26.069 1.00 58.56 73 SER A N 1
ATOM 603 C CA . SER A 1 73 ? -17.081 11.733 26.514 1.00 58.56 73 SER A CA 1
ATOM 604 C C . SER A 1 73 ? -15.676 11.252 26.921 1.00 58.56 73 SER A C 1
ATOM 606 O O . SER A 1 73 ? -14.928 12.028 27.510 1.00 58.56 73 SER A O 1
ATOM 608 N N . ASP A 1 74 ? -15.288 10.019 26.578 1.00 57.78 74 ASP A N 1
ATOM 609 C CA . ASP A 1 74 ? -14.057 9.374 27.086 1.00 57.78 74 ASP A CA 1
ATOM 610 C C . ASP A 1 74 ? -12.973 9.169 26.000 1.00 57.78 74 ASP A C 1
ATOM 612 O O . ASP A 1 74 ? -12.001 8.439 26.191 1.00 57.78 74 ASP A O 1
ATOM 616 N N . ALA A 1 75 ? -13.138 9.780 24.817 1.00 60.34 75 ALA A N 1
ATOM 617 C CA . ALA A 1 75 ? -12.255 9.568 23.668 1.00 60.34 75 ALA A CA 1
ATOM 618 C C . ALA A 1 75 ? -12.067 10.803 22.769 1.00 60.34 75 ALA A C 1
ATOM 620 O O . ALA A 1 75 ? -12.941 11.662 22.649 1.00 60.34 75 ALA A O 1
ATOM 621 N N . THR A 1 76 ? -10.923 10.850 22.078 1.00 59.53 76 THR A N 1
ATOM 622 C CA . THR A 1 76 ? -10.565 11.899 21.111 1.00 59.53 76 THR A CA 1
ATOM 623 C C . THR A 1 76 ? -11.583 11.974 19.958 1.00 59.53 76 THR A C 1
ATOM 625 O O . THR A 1 76 ? -11.902 10.932 19.370 1.00 59.53 76 THR A O 1
ATOM 628 N N . PRO A 1 77 ? -12.079 13.173 19.587 1.00 62.66 77 PRO A N 1
ATOM 629 C CA . PRO A 1 77 ? -13.043 13.326 18.501 1.00 62.66 77 PRO A CA 1
ATOM 630 C C . PRO A 1 77 ? -12.436 12.977 17.134 1.00 62.66 77 PRO A C 1
ATOM 632 O O . PRO A 1 77 ? -11.309 13.354 16.814 1.00 62.66 77 PRO A O 1
ATOM 635 N N . ILE A 1 78 ? -13.213 12.287 16.293 1.00 68.06 78 ILE A N 1
ATOM 636 C CA . ILE A 1 78 ? -12.819 11.943 14.921 1.00 68.06 78 ILE A CA 1
ATOM 637 C C . ILE A 1 78 ? -12.955 13.194 14.038 1.00 68.06 78 ILE A C 1
ATOM 639 O O . ILE A 1 78 ? -14.056 13.543 13.624 1.00 68.06 78 ILE A O 1
ATOM 643 N N . LEU A 1 79 ? -11.839 13.858 13.725 1.00 68.00 79 LEU A N 1
ATOM 644 C CA . LEU A 1 79 ? -11.833 15.061 12.875 1.00 68.00 79 LEU A CA 1
ATOM 645 C C . LEU A 1 79 ? -12.032 14.744 11.381 1.00 68.00 79 LEU A C 1
ATOM 647 O O . LEU A 1 79 ? -12.703 15.484 10.665 1.00 68.00 79 LEU A O 1
ATOM 651 N N . HIS A 1 80 ? -11.469 13.628 10.909 1.00 73.38 80 HIS A N 1
ATOM 652 C CA . HIS A 1 80 ? -11.494 13.224 9.501 1.00 73.38 80 HIS A CA 1
ATOM 653 C C . HIS A 1 80 ? -11.894 11.752 9.374 1.00 73.38 80 HIS A C 1
ATOM 655 O O . HIS A 1 80 ? -11.043 10.862 9.358 1.00 73.38 80 HIS A O 1
ATOM 661 N N . LEU A 1 81 ? -13.204 11.498 9.292 1.00 76.19 81 LEU A N 1
ATOM 662 C CA . LEU A 1 81 ? -13.759 10.143 9.262 1.00 76.19 81 LEU A CA 1
ATOM 663 C C . LEU A 1 81 ? -13.196 9.305 8.103 1.00 76.19 81 LEU A C 1
ATOM 665 O O . LEU A 1 81 ? -12.792 8.173 8.338 1.00 76.19 81 LEU A O 1
ATOM 669 N N . GLU A 1 82 ? -13.087 9.851 6.888 1.00 76.75 82 GLU A N 1
ATOM 670 C CA . GLU A 1 82 ? -12.489 9.152 5.738 1.00 76.75 82 GLU A CA 1
ATOM 671 C C . GLU A 1 82 ? -11.080 8.611 6.049 1.00 76.75 82 GLU A C 1
ATOM 673 O O . GLU A 1 82 ? -10.818 7.411 5.912 1.00 76.75 82 GLU A O 1
ATOM 678 N N . SER A 1 83 ? -10.182 9.494 6.494 1.00 70.94 83 SER A N 1
ATOM 679 C CA . SER A 1 83 ? -8.796 9.152 6.822 1.00 70.94 83 SER A CA 1
ATOM 680 C C . SER A 1 83 ? -8.734 8.156 7.977 1.00 70.94 83 SER A C 1
ATOM 682 O O . SER A 1 83 ? -7.999 7.175 7.907 1.00 70.94 83 SER A O 1
ATOM 684 N N . PHE A 1 84 ? -9.562 8.351 9.006 1.00 74.81 84 PHE A N 1
ATOM 685 C CA . PHE A 1 84 ? -9.674 7.449 10.151 1.00 74.81 84 PHE A CA 1
ATOM 686 C C . PHE A 1 84 ? -10.085 6.026 9.735 1.00 74.81 84 PHE A C 1
ATOM 688 O O . PHE A 1 84 ? -9.452 5.052 10.147 1.00 74.81 84 PHE A O 1
ATOM 695 N N . CYS A 1 85 ? -11.079 5.896 8.850 1.00 75.00 85 CYS A N 1
ATOM 696 C CA . CYS A 1 85 ? -11.531 4.606 8.326 1.00 75.00 85 CYS A CA 1
ATOM 697 C C . CYS A 1 85 ? -10.425 3.896 7.525 1.00 75.00 85 CYS A C 1
ATOM 699 O O . CYS A 1 85 ? -10.160 2.713 7.745 1.00 75.00 85 CYS A O 1
ATOM 701 N N . LYS A 1 86 ? -9.737 4.627 6.634 1.00 77.38 86 LYS A N 1
ATOM 702 C CA . LYS A 1 86 ? -8.594 4.112 5.857 1.00 77.38 86 LYS A CA 1
ATOM 703 C C . LYS A 1 86 ? -7.442 3.660 6.765 1.00 77.38 86 LYS A C 1
ATOM 705 O O . LYS A 1 86 ? -6.881 2.588 6.541 1.00 77.38 86 LYS A O 1
ATOM 710 N N . THR A 1 87 ? -7.128 4.429 7.809 1.00 76.06 87 THR A N 1
ATOM 711 C CA . THR A 1 87 ? -6.091 4.095 8.799 1.00 76.06 87 THR A CA 1
ATOM 712 C C . THR A 1 87 ? -6.432 2.830 9.583 1.00 76.06 87 THR A C 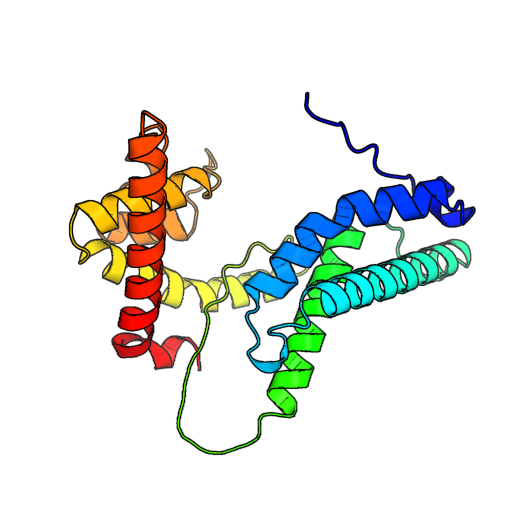1
ATOM 714 O O . THR A 1 87 ? -5.568 1.965 9.725 1.00 76.06 87 THR A O 1
ATOM 717 N N . ILE A 1 88 ? -7.680 2.668 10.044 1.00 78.38 88 ILE A N 1
ATOM 718 C CA . ILE A 1 88 ? -8.119 1.437 10.723 1.00 78.38 88 ILE A CA 1
ATOM 719 C C . ILE A 1 88 ? -7.963 0.224 9.802 1.00 78.38 88 ILE A C 1
ATOM 721 O O . ILE A 1 88 ? -7.310 -0.744 10.195 1.00 78.38 88 ILE A O 1
ATOM 725 N N . ALA A 1 89 ? -8.510 0.293 8.585 1.00 76.12 89 ALA A N 1
ATOM 726 C CA . ALA A 1 89 ? -8.450 -0.800 7.617 1.00 76.12 89 ALA A CA 1
ATOM 727 C C . ALA A 1 89 ? -7.004 -1.215 7.309 1.00 76.12 89 ALA A C 1
ATOM 729 O O . ALA A 1 89 ? -6.653 -2.392 7.394 1.00 76.12 89 ALA A O 1
ATOM 730 N N . ARG A 1 90 ? -6.135 -0.235 7.025 1.00 76.88 90 ARG A N 1
ATOM 731 C CA . ARG A 1 90 ? -4.710 -0.466 6.754 1.00 76.88 90 ARG A CA 1
ATOM 732 C C . ARG A 1 90 ? -3.998 -1.107 7.945 1.00 76.88 90 ARG A C 1
ATOM 734 O O . ARG A 1 90 ? -3.256 -2.073 7.769 1.00 76.88 90 ARG A O 1
ATOM 741 N N . ASN A 1 91 ? -4.225 -0.587 9.152 1.00 75.75 91 ASN A N 1
ATOM 742 C CA . ASN A 1 91 ? -3.616 -1.116 10.370 1.00 75.75 91 ASN A CA 1
ATOM 743 C C . ASN A 1 91 ? -4.067 -2.553 10.646 1.00 75.75 91 ASN A C 1
ATOM 745 O O . ASN A 1 91 ? -3.234 -3.383 11.000 1.00 75.75 91 ASN A O 1
ATOM 749 N N . TYR A 1 92 ? -5.342 -2.872 10.414 1.00 82.50 92 TYR A N 1
ATOM 750 C CA . TYR A 1 92 ? -5.844 -4.229 10.589 1.00 82.50 92 TYR A CA 1
ATOM 751 C C . TYR A 1 92 ? -5.264 -5.207 9.554 1.00 82.50 92 TYR A C 1
ATOM 753 O O . TYR A 1 92 ? -4.745 -6.247 9.954 1.00 82.50 92 TYR A O 1
ATOM 761 N N . CYS A 1 93 ? -5.197 -4.848 8.263 1.00 79.56 93 CYS A N 1
ATOM 762 C CA . CYS A 1 93 ? -4.473 -5.645 7.258 1.00 79.56 93 CYS A CA 1
ATOM 763 C C . CYS A 1 93 ? -3.001 -5.884 7.647 1.00 79.56 93 CYS A C 1
ATOM 765 O O . CYS A 1 93 ? -2.483 -6.995 7.514 1.00 79.56 93 CYS A O 1
ATOM 767 N N . ARG A 1 94 ? -2.318 -4.850 8.163 1.00 78.44 94 ARG A N 1
ATOM 768 C CA . ARG A 1 94 ? -0.934 -4.949 8.654 1.00 78.44 94 ARG A CA 1
ATOM 769 C C . ARG A 1 94 ? -0.820 -5.915 9.836 1.00 78.44 94 ARG A C 1
ATOM 771 O O . ARG A 1 94 ? 0.142 -6.680 9.900 1.00 78.44 94 ARG A O 1
ATOM 778 N N . ASP A 1 95 ? -1.784 -5.908 10.751 1.00 75.88 95 ASP A N 1
ATOM 779 C CA . ASP A 1 95 ? -1.796 -6.790 11.919 1.00 75.88 95 ASP A CA 1
ATOM 780 C C . ASP A 1 95 ? -2.166 -8.241 11.568 1.00 75.88 95 ASP A C 1
ATOM 782 O O . ASP A 1 95 ? -1.567 -9.157 12.137 1.00 75.88 95 ASP A O 1
ATOM 786 N N . LEU A 1 96 ? -3.038 -8.467 10.576 1.00 83.56 96 LEU A N 1
ATOM 787 C CA . LEU A 1 96 ? -3.257 -9.787 9.971 1.00 83.56 96 LEU A CA 1
ATOM 788 C C . LEU A 1 96 ? -1.956 -10.315 9.345 1.00 83.56 96 LEU A C 1
ATOM 790 O O . LEU A 1 96 ? -1.501 -11.395 9.710 1.00 83.56 96 LEU A O 1
ATOM 794 N N . ARG A 1 97 ? -1.263 -9.522 8.512 1.00 80.00 97 ARG A N 1
ATOM 795 C CA . ARG A 1 97 ? 0.050 -9.902 7.942 1.00 80.00 97 ARG A CA 1
ATOM 796 C C . ARG A 1 97 ? 1.081 -10.229 9.031 1.00 80.00 97 ARG A C 1
ATOM 798 O O . ARG A 1 97 ? 1.839 -11.186 8.905 1.00 80.00 97 ARG A O 1
ATOM 805 N N . ARG A 1 98 ? 1.118 -9.447 10.117 1.00 72.19 98 ARG A N 1
ATOM 806 C CA . ARG A 1 98 ? 1.977 -9.702 11.292 1.00 72.19 98 ARG A CA 1
ATOM 807 C C . ARG A 1 98 ? 1.568 -10.954 12.069 1.00 72.19 98 ARG A C 1
ATOM 809 O O . ARG A 1 98 ? 2.398 -11.505 12.786 1.00 72.19 98 ARG A O 1
ATOM 816 N N . LYS A 1 99 ? 0.300 -11.367 12.027 1.00 76.88 99 LYS A N 1
ATOM 817 C CA . LYS A 1 99 ? -0.178 -12.611 12.640 1.00 76.88 99 LYS A CA 1
ATOM 818 C C . LYS A 1 99 ? 0.291 -13.810 11.819 1.00 76.88 99 LYS A C 1
ATOM 820 O O . LYS A 1 99 ? 0.953 -14.663 12.396 1.00 76.88 99 LYS A O 1
ATOM 825 N N . GLU A 1 100 ? 0.084 -13.803 10.503 1.00 78.62 100 GLU A N 1
ATOM 826 C CA . GLU A 1 100 ? 0.544 -14.885 9.618 1.00 78.62 100 GLU A CA 1
ATOM 827 C C . GLU A 1 100 ? 2.066 -15.067 9.687 1.00 78.62 100 GLU A C 1
ATOM 829 O O . GLU A 1 100 ? 2.539 -16.152 10.015 1.00 78.62 100 GLU A O 1
ATOM 834 N N . LYS A 1 101 ? 2.847 -13.980 9.590 1.00 64.19 101 LYS A N 1
ATOM 835 C CA . LYS A 1 101 ? 4.313 -14.027 9.771 1.00 64.19 101 LYS A CA 1
ATOM 836 C C . LYS A 1 101 ? 4.791 -14.581 11.122 1.00 64.19 101 LYS A C 1
ATOM 838 O O . LYS A 1 101 ? 5.951 -14.959 11.245 1.00 64.19 101 LYS A O 1
ATOM 843 N N . ARG A 1 102 ? 3.946 -14.589 12.162 1.00 67.19 102 ARG A N 1
ATOM 844 C CA . ARG A 1 102 ? 4.266 -15.194 13.472 1.00 67.19 102 ARG A CA 1
ATOM 845 C C . ARG A 1 102 ? 3.917 -16.684 13.546 1.00 67.19 102 ARG A C 1
ATOM 847 O O . ARG A 1 102 ? 4.358 -17.341 14.483 1.00 67.19 102 ARG A O 1
ATOM 854 N N . LEU A 1 103 ? 3.147 -17.199 12.589 1.00 64.25 103 LEU A N 1
ATOM 855 C CA . LEU A 1 103 ? 2.829 -18.620 12.431 1.00 64.25 103 LEU A CA 1
ATOM 856 C C . LEU A 1 103 ? 3.824 -19.330 11.482 1.00 64.25 103 LEU A C 1
ATOM 858 O O . LEU A 1 103 ? 3.997 -20.541 11.578 1.00 64.25 103 LEU A O 1
ATOM 862 N N . GLU A 1 104 ? 4.524 -18.586 10.617 1.00 57.34 104 GLU A N 1
ATOM 863 C CA . GLU A 1 104 ? 5.490 -19.070 9.605 1.00 57.34 104 GLU A CA 1
ATOM 864 C C . GLU A 1 104 ? 6.883 -1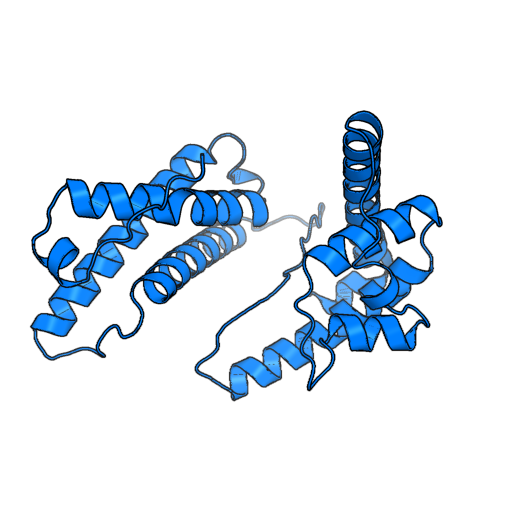9.463 10.166 1.00 57.34 104 GLU A C 1
ATOM 866 O O . GLU A 1 104 ? 7.917 -18.977 9.711 1.00 57.34 104 GLU A O 1
ATOM 871 N N . HIS A 1 105 ? 6.948 -20.346 11.166 1.00 42.47 105 HIS A N 1
ATOM 872 C CA . HIS A 1 105 ? 8.194 -20.630 11.897 1.00 42.47 105 HIS A CA 1
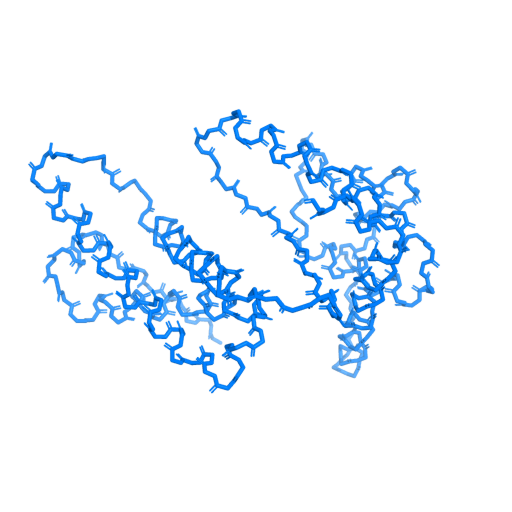ATOM 873 C C . HIS A 1 105 ? 8.461 -22.143 12.039 1.00 42.47 105 HIS A C 1
ATOM 875 O O . HIS A 1 105 ? 7.813 -22.802 12.848 1.00 42.47 105 HIS A O 1
ATOM 881 N N . PHE A 1 106 ? 9.413 -22.773 11.337 1.00 38.00 106 PHE A N 1
ATOM 882 C CA . PHE A 1 106 ? 10.316 -22.327 10.253 1.00 38.00 106 PHE A CA 1
ATOM 883 C C . PHE A 1 106 ? 10.758 -23.578 9.440 1.00 38.00 106 PHE A C 1
ATOM 885 O O . PHE A 1 106 ? 10.682 -24.689 9.974 1.00 38.00 106 PHE A O 1
ATOM 892 N N . PRO A 1 107 ? 11.226 -23.449 8.179 1.00 36.75 107 PRO A N 1
ATOM 893 C CA . PRO A 1 107 ? 12.674 -23.613 7.959 1.00 36.75 107 PRO A CA 1
ATOM 894 C C . PRO A 1 107 ? 13.283 -22.667 6.903 1.00 36.75 107 PRO A C 1
ATOM 896 O O . PRO A 1 107 ? 12.600 -22.105 6.051 1.00 36.75 107 PRO A O 1
ATOM 899 N N . GLU A 1 108 ? 14.606 -22.514 6.969 1.00 41.62 108 GLU A N 1
ATOM 900 C CA . GLU A 1 108 ? 15.433 -21.727 6.048 1.00 41.62 108 GLU A CA 1
ATOM 901 C C . GLU A 1 108 ? 15.263 -22.215 4.597 1.00 41.62 108 GLU A C 1
ATOM 903 O O . GLU A 1 108 ? 15.650 -23.342 4.285 1.00 41.62 108 GLU A O 1
ATOM 908 N N . GLY A 1 109 ? 14.710 -21.396 3.688 1.00 32.12 109 GLY A N 1
ATOM 909 C CA . GLY A 1 109 ? 14.616 -21.856 2.297 1.00 32.12 109 GLY A CA 1
ATOM 910 C C . GLY A 1 109 ? 13.753 -21.135 1.264 1.00 32.12 109 GLY A C 1
ATOM 911 O O . GLY A 1 109 ? 13.749 -21.629 0.146 1.00 32.12 109 GLY A O 1
ATOM 912 N N . ASP A 1 110 ? 13.058 -20.020 1.539 1.00 30.77 110 ASP A N 1
ATOM 913 C CA . ASP A 1 110 ? 12.482 -19.210 0.440 1.00 30.77 110 ASP A CA 1
ATOM 914 C C . ASP A 1 110 ? 12.165 -17.755 0.854 1.00 30.77 110 ASP A C 1
ATOM 916 O O . ASP A 1 110 ? 11.061 -17.406 1.277 1.00 30.77 110 ASP A O 1
ATOM 920 N N . TYR A 1 111 ? 13.156 -16.863 0.752 1.00 30.05 111 TYR A N 1
ATOM 921 C CA . TYR A 1 111 ? 13.000 -15.443 1.100 1.00 30.05 111 TYR A CA 1
ATOM 922 C C . TYR A 1 111 ? 12.307 -14.643 -0.021 1.00 30.05 111 TYR A C 1
ATOM 924 O O . TYR A 1 111 ? 12.926 -13.830 -0.710 1.00 30.05 111 TYR A O 1
ATOM 932 N N . SER A 1 112 ? 10.987 -14.810 -0.163 1.00 30.36 112 SER A N 1
ATOM 933 C CA . SER A 1 112 ? 10.132 -13.871 -0.913 1.00 30.36 112 SER A CA 1
ATOM 934 C C . SER A 1 112 ? 9.770 -12.654 -0.050 1.00 30.36 112 SER A C 1
ATOM 936 O O . SER A 1 112 ? 8.649 -12.448 0.406 1.00 30.36 112 SER A O 1
ATOM 938 N N . PHE A 1 113 ? 10.774 -11.829 0.223 1.00 32.84 113 PHE A N 1
ATOM 939 C CA . PHE A 1 113 ? 10.581 -10.577 0.943 1.00 32.84 113 PHE A CA 1
ATOM 940 C C . PHE A 1 113 ? 9.933 -9.548 -0.007 1.00 32.84 113 PHE A C 1
ATOM 942 O O . PHE A 1 113 ? 10.317 -9.460 -1.171 1.00 32.84 113 PHE A O 1
ATOM 949 N N . GLU A 1 114 ? 8.950 -8.763 0.448 1.00 36.03 114 GLU A N 1
ATOM 950 C CA . GLU A 1 114 ? 8.314 -7.723 -0.382 1.00 36.03 114 GLU A CA 1
ATOM 951 C C . GLU A 1 114 ? 8.279 -6.367 0.327 1.00 36.03 114 GLU A C 1
ATOM 953 O O . GLU A 1 114 ? 7.908 -6.255 1.504 1.00 36.03 114 GLU A O 1
ATOM 958 N N . ILE A 1 115 ? 8.742 -5.358 -0.417 1.00 32.34 115 ILE A N 1
ATOM 959 C CA . ILE A 1 115 ? 9.180 -4.045 0.061 1.00 32.34 115 ILE A CA 1
ATOM 960 C C . ILE A 1 115 ? 7.979 -3.138 0.333 1.00 32.34 115 ILE A C 1
ATOM 962 O O . ILE A 1 115 ? 7.092 -2.981 -0.503 1.00 32.34 115 ILE A O 1
ATOM 966 N N . TYR A 1 116 ? 7.999 -2.495 1.498 1.00 35.62 116 TYR A N 1
ATOM 967 C CA . TYR A 1 116 ? 7.094 -1.403 1.837 1.00 35.62 116 TYR A CA 1
ATOM 968 C C . TYR A 1 116 ? 7.357 -0.192 0.930 1.00 35.62 116 TYR A C 1
ATOM 970 O O . TYR A 1 116 ? 8.474 0.321 0.903 1.00 35.62 116 TYR A O 1
ATOM 978 N N . ILE A 1 117 ? 6.317 0.324 0.274 1.00 33.03 117 ILE A N 1
ATOM 979 C CA . ILE A 1 117 ? 6.279 1.730 -0.144 1.00 33.03 117 ILE A CA 1
ATOM 980 C C . ILE A 1 117 ? 5.276 2.424 0.771 1.00 33.03 117 ILE A C 1
ATOM 982 O O . ILE A 1 117 ? 4.102 2.058 0.826 1.00 33.03 117 ILE A O 1
ATOM 986 N N . LEU A 1 118 ? 5.793 3.366 1.553 1.00 33.94 118 LEU A N 1
ATOM 987 C CA . LEU A 1 118 ? 5.089 4.060 2.618 1.00 33.94 118 LEU A CA 1
ATOM 988 C C . LEU A 1 118 ? 4.710 5.463 2.161 1.00 33.94 118 LEU A C 1
ATOM 990 O O . LEU A 1 118 ? 5.583 6.268 1.854 1.00 33.94 118 LEU A O 1
ATOM 994 N N . GLU A 1 119 ? 3.420 5.764 2.241 1.00 31.12 119 GLU A N 1
ATOM 995 C CA . GLU A 1 119 ? 2.957 7.098 2.604 1.00 31.12 119 GLU A CA 1
ATOM 996 C C . GLU A 1 119 ? 2.145 6.963 3.897 1.00 31.12 119 GLU A C 1
ATOM 998 O O . GLU A 1 119 ? 1.117 6.276 3.965 1.00 31.12 119 GLU A O 1
ATOM 1003 N N . GLU A 1 120 ? 2.646 7.579 4.965 1.00 38.94 120 GLU A N 1
ATOM 1004 C CA . GLU A 1 120 ? 1.917 7.765 6.214 1.00 38.94 120 GLU A CA 1
ATOM 1005 C C . GLU A 1 120 ? 1.725 9.261 6.459 1.00 38.94 120 GLU A C 1
ATOM 1007 O O . GLU A 1 120 ? 2.689 10.017 6.560 1.00 38.94 120 GLU A O 1
ATOM 1012 N N . VAL A 1 121 ? 0.467 9.671 6.627 1.00 35.25 121 VAL A N 1
ATOM 1013 C CA . VAL A 1 121 ? 0.152 10.857 7.425 1.00 35.25 121 VAL A CA 1
ATOM 1014 C C . VAL A 1 121 ? 0.465 10.484 8.875 1.00 35.25 121 VAL A C 1
ATOM 1016 O O . VAL A 1 121 ? -0.121 9.529 9.390 1.00 35.25 121 VAL A O 1
ATOM 1019 N N . LYS A 1 122 ? 1.414 11.186 9.501 1.00 38.94 122 LYS A N 1
ATOM 1020 C CA . LYS A 1 122 ? 1.909 10.896 10.855 1.00 38.94 122 LYS A CA 1
ATOM 1021 C C . LYS A 1 122 ? 1.625 12.037 11.820 1.00 38.94 122 LYS A C 1
ATOM 1023 O O . LYS A 1 122 ? 2.020 13.167 11.554 1.00 38.94 122 LYS A O 1
ATOM 1028 N N . ASP A 1 123 ? 1.054 11.685 12.970 1.00 40.94 123 ASP A N 1
ATOM 1029 C CA . ASP A 1 123 ? 0.962 12.559 14.147 1.00 40.94 123 ASP A CA 1
ATOM 1030 C C . ASP A 1 123 ? 2.157 12.388 15.118 1.00 40.94 123 ASP A C 1
ATOM 1032 O O . ASP A 1 123 ? 2.273 13.147 16.077 1.00 40.94 123 ASP A O 1
ATOM 1036 N N . ASP A 1 124 ? 3.082 11.443 14.869 1.00 39.44 124 ASP A N 1
ATOM 1037 C CA . ASP A 1 124 ? 4.358 11.332 15.600 1.00 39.44 124 ASP A CA 1
ATOM 1038 C C . ASP A 1 124 ? 5.558 11.728 14.702 1.00 39.44 124 ASP A C 1
ATOM 1040 O O . ASP A 1 124 ? 5.923 10.986 13.779 1.00 39.44 124 ASP A O 1
ATOM 1044 N N . PRO A 1 125 ? 6.211 12.883 14.957 1.00 44.53 125 PRO A N 1
ATOM 1045 C CA . PRO A 1 125 ? 7.361 13.336 14.177 1.00 44.53 125 PRO A CA 1
ATOM 1046 C C . PRO A 1 125 ? 8.641 12.523 14.435 1.00 44.53 125 PRO A C 1
ATOM 1048 O O . PRO A 1 125 ? 9.528 12.505 13.582 1.00 44.53 125 PRO A O 1
ATOM 1051 N N . VAL A 1 126 ? 8.768 11.836 15.573 1.00 36.25 126 VAL A N 1
ATOM 1052 C CA . VAL A 1 126 ? 9.927 10.987 15.887 1.00 36.25 126 VAL A CA 1
ATOM 1053 C C . VAL A 1 126 ? 9.825 9.674 15.114 1.00 36.25 126 VAL A C 1
ATOM 1055 O O . VAL A 1 126 ? 10.782 9.283 14.442 1.00 36.25 126 VAL A O 1
ATOM 1058 N N . GLU A 1 127 ? 8.652 9.036 15.111 1.00 39.31 127 GLU A N 1
ATOM 1059 C CA . GLU A 1 127 ? 8.397 7.845 14.287 1.00 39.31 127 GLU A CA 1
ATOM 1060 C C . GLU A 1 127 ? 8.453 8.172 12.779 1.00 39.31 127 GLU A C 1
ATOM 1062 O O . GLU A 1 127 ? 8.868 7.337 11.970 1.00 39.31 127 GLU A O 1
ATOM 1067 N N . ALA A 1 128 ? 8.111 9.403 12.373 1.00 43.38 128 ALA A N 1
ATOM 1068 C CA . ALA A 1 128 ? 8.326 9.893 11.006 1.00 43.38 128 ALA A CA 1
ATOM 1069 C C . ALA A 1 128 ? 9.813 9.950 10.628 1.00 43.38 128 ALA A C 1
ATOM 1071 O O . ALA A 1 128 ? 10.200 9.447 9.572 1.00 43.38 128 ALA A O 1
ATOM 1072 N N . ILE A 1 129 ? 10.653 10.517 11.500 1.00 42.97 129 ILE A N 1
ATOM 1073 C CA . ILE A 1 129 ? 12.099 10.623 11.274 1.00 42.97 129 ILE A CA 1
ATOM 1074 C C . ILE A 1 129 ? 12.746 9.237 11.208 1.00 42.97 129 ILE A C 1
ATOM 1076 O O . ILE A 1 129 ? 13.535 8.993 10.296 1.00 42.97 129 ILE A O 1
ATOM 1080 N N . PHE A 1 130 ? 12.404 8.317 12.118 1.00 38.62 130 PHE A N 1
ATOM 1081 C CA . PHE A 1 130 ? 12.956 6.961 12.086 1.00 38.62 130 PHE A CA 1
ATOM 1082 C C . PHE A 1 130 ? 12.565 6.209 10.814 1.00 38.62 130 PHE A C 1
ATOM 1084 O O . PHE A 1 130 ? 13.437 5.662 10.143 1.00 38.62 130 PHE A O 1
ATOM 1091 N N . GLU A 1 131 ? 11.293 6.217 10.419 1.00 45.91 131 GLU A N 1
ATOM 1092 C CA . GLU A 1 131 ? 10.877 5.504 9.209 1.00 45.91 131 GLU A CA 1
ATOM 1093 C C . GLU A 1 131 ? 11.463 6.125 7.930 1.00 45.91 131 GLU A C 1
ATOM 1095 O O . GLU A 1 131 ? 11.916 5.393 7.052 1.00 45.91 131 GLU A O 1
ATOM 1100 N N . ALA A 1 132 ? 11.576 7.455 7.848 1.00 47.72 132 ALA A N 1
ATOM 1101 C CA . ALA A 1 132 ? 12.283 8.119 6.751 1.00 47.72 132 ALA A CA 1
ATOM 1102 C C . ALA A 1 132 ? 13.788 7.773 6.725 1.00 47.72 132 ALA A C 1
ATOM 1104 O O . ALA A 1 132 ? 14.380 7.652 5.648 1.00 47.72 132 ALA A O 1
ATOM 1105 N N . LEU A 1 133 ? 14.410 7.583 7.895 1.00 47.75 133 LEU A N 1
ATOM 1106 C CA . LEU A 1 133 ? 15.804 7.157 8.032 1.00 47.75 133 LEU A CA 1
ATOM 1107 C C . LEU A 1 133 ? 16.008 5.702 7.574 1.00 47.75 133 LEU A C 1
ATOM 1109 O O . LEU A 1 133 ? 17.001 5.427 6.904 1.00 47.75 133 LEU A O 1
ATOM 1113 N N . PHE A 1 134 ? 15.065 4.799 7.866 1.00 53.00 134 PHE A N 1
ATOM 1114 C CA . PHE A 1 134 ? 15.091 3.405 7.400 1.00 53.00 134 PHE A CA 1
ATOM 1115 C C . PHE A 1 134 ? 14.702 3.253 5.918 1.00 53.00 134 PHE A C 1
ATOM 1117 O O . PHE A 1 134 ? 15.281 2.431 5.209 1.00 53.00 134 PHE A O 1
ATOM 1124 N N . ALA A 1 135 ? 13.781 4.074 5.405 1.00 63.03 135 ALA A N 1
ATOM 1125 C CA . ALA A 1 135 ? 13.371 4.044 4.001 1.00 63.03 135 ALA A CA 1
ATOM 1126 C C . ALA A 1 135 ? 14.436 4.626 3.053 1.00 63.03 135 ALA A C 1
ATOM 1128 O O . ALA A 1 135 ? 14.592 4.148 1.928 1.00 63.03 135 ALA A O 1
ATOM 1129 N N . ARG A 1 136 ? 15.206 5.638 3.482 1.00 69.31 136 ARG A N 1
ATOM 1130 C CA . ARG A 1 136 ? 16.210 6.313 2.635 1.00 69.31 136 ARG A CA 1
ATOM 1131 C C . ARG A 1 136 ? 17.252 5.370 2.001 1.00 69.31 136 ARG A C 1
ATOM 1133 O O . ARG A 1 136 ? 17.436 5.473 0.787 1.00 69.31 136 ARG A O 1
ATOM 1140 N N . PRO A 1 137 ? 17.909 4.446 2.734 1.00 73.31 137 PRO A N 1
ATOM 1141 C CA . PRO A 1 137 ? 18.821 3.461 2.146 1.00 73.31 137 PRO A CA 1
ATOM 1142 C C . PRO A 1 137 ? 18.155 2.579 1.081 1.00 73.31 137 PRO A C 1
ATOM 1144 O O . PRO A 1 137 ? 18.726 2.379 0.010 1.00 73.31 137 PRO A O 1
ATOM 1147 N N . VAL A 1 138 ? 16.926 2.116 1.337 1.00 72.94 138 VAL A N 1
ATOM 1148 C CA . VAL A 1 138 ? 16.137 1.281 0.413 1.00 72.94 138 VAL A CA 1
ATOM 1149 C C . VAL A 1 138 ? 15.795 2.046 -0.870 1.00 72.94 138 VAL A C 1
ATOM 1151 O O . VAL A 1 138 ? 15.987 1.531 -1.973 1.00 72.94 138 VAL A O 1
ATOM 1154 N N . ILE A 1 139 ? 15.348 3.299 -0.751 1.00 80.56 139 ILE A N 1
ATOM 1155 C CA . ILE A 1 139 ? 15.030 4.166 -1.896 1.00 80.56 139 ILE A CA 1
ATOM 1156 C C . ILE A 1 139 ? 16.300 4.476 -2.711 1.00 80.56 139 ILE A C 1
ATOM 1158 O O . ILE A 1 139 ? 16.270 4.431 -3.941 1.00 80.56 139 ILE A O 1
ATOM 1162 N N . PHE A 1 140 ? 17.440 4.718 -2.054 1.00 83.94 140 PHE A N 1
ATOM 1163 C CA . PHE A 1 140 ? 18.711 5.010 -2.725 1.00 83.94 140 PHE A CA 1
ATOM 1164 C C . PHE A 1 140 ? 19.311 3.800 -3.463 1.00 83.94 140 PHE A C 1
ATOM 1166 O O . PHE A 1 140 ? 19.732 3.914 -4.620 1.00 83.94 140 PHE A O 1
ATOM 1173 N N . ALA A 1 141 ? 19.295 2.621 -2.838 1.00 79.31 141 ALA A N 1
ATOM 1174 C CA . ALA A 1 141 ? 19.670 1.368 -3.490 1.00 79.31 141 ALA A CA 1
ATOM 1175 C C . ALA A 1 141 ? 18.734 1.053 -4.675 1.00 79.31 141 ALA A C 1
ATOM 1177 O O . ALA A 1 141 ? 19.199 0.710 -5.762 1.00 79.31 141 ALA A O 1
ATOM 1178 N N . SER A 1 142 ? 17.425 1.285 -4.518 1.00 82.38 142 SER A N 1
ATOM 1179 C CA . SER A 1 142 ? 16.450 1.128 -5.606 1.00 82.38 142 SER A CA 1
ATOM 1180 C C . SER A 1 142 ? 16.727 2.074 -6.778 1.00 82.38 142 SER A C 1
ATOM 1182 O O . SER A 1 142 ? 16.747 1.628 -7.922 1.00 82.38 142 SER A O 1
ATOM 1184 N N . ALA A 1 143 ? 17.013 3.356 -6.527 1.00 90.75 143 ALA A N 1
ATOM 1185 C CA . ALA A 1 143 ? 17.387 4.314 -7.572 1.00 90.75 143 ALA A CA 1
ATOM 1186 C C . ALA A 1 143 ? 18.651 3.875 -8.338 1.00 90.75 143 ALA A C 1
ATOM 1188 O O . ALA A 1 143 ? 18.695 3.959 -9.568 1.00 90.75 143 ALA A O 1
ATOM 1189 N N . THR A 1 144 ? 19.643 3.336 -7.623 1.00 92.19 144 THR A N 1
ATOM 1190 C CA . THR A 1 144 ? 20.888 2.801 -8.203 1.00 92.19 144 THR A CA 1
ATOM 1191 C C . THR A 1 144 ? 20.620 1.631 -9.154 1.00 92.19 144 THR A C 1
ATOM 1193 O O . THR A 1 144 ? 21.160 1.603 -10.261 1.00 92.19 144 THR A O 1
ATOM 1196 N N . LEU A 1 145 ? 19.726 0.711 -8.782 1.00 89.81 145 LEU A N 1
ATOM 1197 C CA . LEU A 1 145 ? 19.293 -0.386 -9.654 1.00 89.81 145 LEU A CA 1
ATOM 1198 C C . LEU A 1 145 ? 18.480 0.112 -10.853 1.00 89.81 145 LEU A C 1
ATOM 1200 O O . LEU A 1 145 ? 18.746 -0.283 -11.982 1.00 89.81 145 LEU A O 1
ATOM 1204 N N . ILE A 1 146 ? 17.548 1.048 -10.655 1.00 91.56 146 ILE A N 1
ATOM 1205 C CA . ILE A 1 146 ? 16.761 1.629 -11.756 1.00 91.56 146 ILE A CA 1
ATOM 1206 C C . ILE A 1 146 ? 17.677 2.255 -12.822 1.00 91.56 146 ILE A C 1
ATOM 1208 O O . ILE A 1 146 ? 17.382 2.160 -14.014 1.00 91.56 146 ILE A O 1
ATOM 1212 N N . ALA A 1 147 ? 18.812 2.844 -12.432 1.00 93.81 147 ALA A N 1
ATOM 1213 C CA . ALA A 1 147 ? 19.784 3.390 -13.375 1.00 93.81 147 ALA A CA 1
ATOM 1214 C C . ALA A 1 147 ? 20.432 2.325 -14.283 1.00 93.81 147 ALA A C 1
ATOM 1216 O O . ALA A 1 147 ? 20.641 2.605 -15.469 1.00 93.81 147 ALA A O 1
ATOM 1217 N N . SER A 1 148 ? 20.682 1.109 -13.777 1.00 93.50 148 SER A N 1
ATOM 1218 C CA . SER A 1 148 ? 21.310 0.008 -14.531 1.00 93.50 148 SER A CA 1
ATOM 1219 C C . SER A 1 148 ? 20.374 -0.666 -15.547 1.00 93.50 148 SER A C 1
ATOM 1221 O O . SER A 1 148 ? 20.834 -1.391 -16.432 1.00 93.50 148 SER A O 1
ATOM 1223 N N . PHE A 1 149 ? 19.061 -0.435 -15.448 1.00 91.50 149 PHE A N 1
ATOM 1224 C CA . PHE A 1 149 ? 18.071 -1.185 -16.220 1.00 91.50 149 PHE A CA 1
ATOM 1225 C C . PHE A 1 149 ? 18.135 -0.940 -17.735 1.00 91.50 149 PHE A C 1
ATOM 1227 O O . PHE A 1 149 ? 18.401 0.183 -18.181 1.00 91.50 149 PHE A O 1
ATOM 1234 N N . PRO A 1 150 ? 17.766 -1.957 -18.548 1.00 93.69 150 PRO A N 1
ATOM 1235 C CA . PRO A 1 150 ? 17.568 -1.791 -19.982 1.00 93.69 150 PRO A CA 1
ATOM 1236 C C . PRO A 1 150 ? 16.613 -0.634 -20.271 1.00 93.69 150 PRO A C 1
ATOM 1238 O O . PRO A 1 150 ? 15.542 -0.543 -19.668 1.00 93.69 150 PRO A O 1
ATOM 1241 N N . GLU A 1 151 ? 16.971 0.218 -21.232 1.00 90.12 151 GLU A N 1
ATOM 1242 C CA . GLU A 1 151 ? 16.332 1.520 -21.453 1.00 90.12 151 GLU A CA 1
ATOM 1243 C C . GLU A 1 151 ? 14.796 1.465 -21.484 1.00 90.12 151 GLU A C 1
ATOM 1245 O O . GLU A 1 151 ? 14.145 2.262 -20.817 1.00 90.12 151 GLU A O 1
ATOM 1250 N N . LYS A 1 152 ? 14.206 0.486 -22.182 1.00 85.75 152 LYS A N 1
ATOM 1251 C CA . LYS A 1 152 ? 12.743 0.331 -22.295 1.00 85.75 152 LYS A CA 1
ATOM 1252 C C . LYS A 1 152 ? 12.061 -0.037 -20.972 1.00 85.75 152 LYS A C 1
ATOM 1254 O O . LYS A 1 152 ? 10.935 0.387 -20.739 1.00 85.75 152 LYS A O 1
ATOM 1259 N N . GLN A 1 153 ? 12.728 -0.813 -20.114 1.00 85.19 153 GLN A N 1
ATOM 1260 C CA . GLN A 1 153 ? 12.231 -1.162 -18.775 1.00 85.19 153 GLN A CA 1
ATOM 1261 C C . GLN A 1 153 ? 12.380 0.035 -17.833 1.00 85.19 153 GLN A C 1
ATOM 1263 O O . GLN A 1 153 ? 11.427 0.396 -17.148 1.00 85.19 153 GLN A O 1
ATOM 1268 N N . ARG A 1 154 ? 13.538 0.708 -17.875 1.00 92.31 154 ARG A N 1
ATOM 1269 C CA . ARG A 1 154 ? 13.807 1.935 -17.115 1.00 92.31 154 ARG A CA 1
ATOM 1270 C C . ARG A 1 154 ? 12.817 3.050 -17.453 1.00 92.31 154 ARG A C 1
ATOM 1272 O O . ARG A 1 154 ? 12.237 3.634 -16.551 1.00 92.31 154 ARG A O 1
ATOM 1279 N N . GLN A 1 155 ? 12.587 3.325 -18.738 1.00 89.75 155 GLN A N 1
ATOM 1280 C CA . GLN A 1 155 ? 11.629 4.341 -19.189 1.00 89.75 155 GLN A CA 1
ATOM 1281 C C . GLN A 1 155 ? 10.200 4.010 -18.753 1.00 89.75 155 GLN A C 1
ATOM 1283 O O . GLN A 1 155 ? 9.523 4.887 -18.229 1.00 89.75 155 GLN A O 1
ATOM 1288 N N . ALA A 1 156 ? 9.748 2.762 -18.930 1.00 83.19 156 ALA A N 1
ATOM 1289 C CA . ALA A 1 156 ? 8.409 2.353 -18.508 1.00 83.19 156 ALA A CA 1
ATOM 1290 C C . ALA A 1 156 ? 8.213 2.539 -16.993 1.00 83.19 156 ALA A C 1
ATOM 1292 O O . ALA A 1 156 ? 7.236 3.150 -16.571 1.00 83.19 156 ALA A O 1
ATOM 1293 N N . LEU A 1 157 ? 9.188 2.096 -16.193 1.00 85.19 157 LEU A N 1
ATOM 1294 C CA . LEU A 1 157 ? 9.181 2.248 -14.741 1.00 85.19 157 LEU A CA 1
ATOM 1295 C C . LEU A 1 157 ? 9.220 3.717 -14.295 1.00 85.19 157 LEU A C 1
ATOM 1297 O O . LEU A 1 157 ? 8.471 4.097 -13.406 1.00 85.19 157 LEU A O 1
ATOM 1301 N N . LEU A 1 158 ? 10.049 4.561 -14.916 1.00 89.31 158 LEU A N 1
ATOM 1302 C CA . LEU A 1 158 ? 10.138 5.985 -14.569 1.00 89.31 158 LEU A CA 1
ATOM 1303 C C . LEU A 1 158 ? 8.882 6.776 -14.953 1.00 89.31 158 LEU A C 1
ATOM 1305 O O . LEU A 1 158 ? 8.550 7.732 -14.263 1.00 89.31 158 LEU A O 1
ATOM 1309 N N . ILE A 1 159 ? 8.170 6.379 -16.011 1.00 85.19 159 ILE A N 1
ATOM 1310 C CA . ILE A 1 159 ? 6.853 6.940 -16.356 1.00 85.19 159 ILE A CA 1
ATOM 1311 C C . ILE A 1 159 ? 5.816 6.553 -15.294 1.00 85.19 159 ILE A C 1
ATOM 1313 O O . ILE A 1 159 ? 5.111 7.424 -14.795 1.00 85.19 159 ILE A O 1
ATOM 1317 N N . ASP A 1 160 ? 5.750 5.275 -14.910 1.00 82.56 160 ASP A N 1
ATOM 1318 C CA . ASP A 1 160 ? 4.831 4.791 -13.871 1.00 82.56 160 ASP A CA 1
ATOM 1319 C C . ASP A 1 160 ? 5.113 5.439 -12.500 1.00 82.56 160 ASP A C 1
ATOM 1321 O O . ASP A 1 160 ? 4.189 5.905 -11.833 1.00 82.56 160 ASP A O 1
ATOM 1325 N N . LEU A 1 161 ? 6.389 5.568 -12.118 1.00 81.44 161 LEU A N 1
ATOM 1326 C CA . LEU A 1 161 ? 6.806 6.288 -10.912 1.00 81.44 161 LEU A CA 1
ATOM 1327 C C . LEU A 1 161 ? 6.478 7.787 -10.994 1.00 81.44 161 LEU A C 1
ATOM 1329 O O . LEU A 1 161 ? 5.973 8.340 -10.025 1.00 81.44 161 LEU A O 1
ATOM 1333 N N . ALA A 1 162 ? 6.693 8.451 -12.134 1.00 84.25 162 ALA A N 1
ATOM 1334 C CA . ALA A 1 162 ? 6.359 9.870 -12.301 1.00 84.25 162 ALA A CA 1
ATOM 1335 C C . ALA A 1 162 ? 4.843 10.143 -12.341 1.00 84.25 162 ALA A C 1
ATOM 1337 O O . ALA A 1 162 ? 4.424 11.266 -12.085 1.00 84.25 162 ALA A O 1
ATOM 1338 N N . GLN A 1 163 ? 4.010 9.145 -12.650 1.00 78.62 163 GLN A N 1
ATOM 1339 C CA . GLN A 1 163 ? 2.549 9.257 -12.547 1.00 78.62 163 GLN A CA 1
ATOM 1340 C C . GLN A 1 163 ? 2.035 9.084 -11.111 1.00 78.62 163 GLN A C 1
ATOM 1342 O O . GLN A 1 163 ? 0.928 9.527 -10.814 1.00 78.62 163 GLN A O 1
ATOM 1347 N N . LYS A 1 164 ? 2.816 8.431 -10.240 1.00 72.69 164 LYS A N 1
ATOM 1348 C CA . LYS A 1 164 ? 2.456 8.120 -8.844 1.00 72.69 164 LYS A CA 1
ATOM 1349 C C . LYS A 1 164 ? 3.134 9.024 -7.815 1.00 72.69 164 LYS A C 1
ATOM 1351 O O . LYS A 1 164 ? 2.620 9.160 -6.716 1.00 72.69 164 LYS A O 1
ATOM 1356 N N . ASN A 1 165 ? 4.280 9.609 -8.151 1.00 74.94 165 ASN A N 1
ATOM 1357 C CA . ASN A 1 165 ? 5.015 10.522 -7.285 1.00 74.94 165 ASN A CA 1
ATOM 1358 C C . ASN A 1 165 ? 4.316 11.885 -7.242 1.00 74.94 165 ASN A C 1
ATOM 1360 O O . ASN A 1 165 ? 4.256 12.566 -8.269 1.00 74.94 165 ASN A O 1
ATOM 1364 N N . ASP A 1 166 ? 3.871 12.316 -6.061 1.00 74.62 166 ASP A N 1
ATOM 1365 C CA . ASP A 1 166 ? 3.441 13.701 -5.883 1.00 74.62 166 ASP A CA 1
ATOM 1366 C C . ASP A 1 166 ? 4.648 14.648 -5.998 1.00 74.62 166 ASP A C 1
ATOM 1368 O O . ASP A 1 166 ? 5.711 14.429 -5.409 1.00 74.62 166 ASP A O 1
ATOM 1372 N N . PHE A 1 167 ? 4.503 15.676 -6.829 1.00 77.69 167 PHE A N 1
ATOM 1373 C CA . PHE A 1 167 ? 5.562 16.631 -7.137 1.00 77.69 167 PHE A CA 1
ATOM 1374 C C . PHE A 1 167 ? 5.282 17.943 -6.416 1.00 77.69 167 PHE A C 1
ATOM 1376 O O . PHE A 1 167 ? 4.735 18.877 -7.011 1.00 77.69 167 PHE A O 1
ATOM 1383 N N . ASP A 1 168 ? 5.710 18.030 -5.158 1.00 73.06 168 ASP A N 1
ATOM 1384 C CA . ASP A 1 168 ? 5.718 19.300 -4.442 1.00 73.06 168 ASP A CA 1
ATOM 1385 C C . ASP A 1 168 ? 6.637 20.317 -5.164 1.00 73.06 168 ASP A C 1
ATOM 1387 O O . ASP A 1 168 ? 7.682 20.005 -5.763 1.00 73.06 168 ASP A O 1
ATOM 1391 N N . ALA A 1 169 ? 6.183 21.566 -5.153 1.00 62.53 169 ALA A N 1
ATOM 1392 C CA . ALA A 1 169 ? 6.898 22.716 -5.675 1.00 62.53 169 ALA A CA 1
ATOM 1393 C C . ALA A 1 169 ? 7.992 23.202 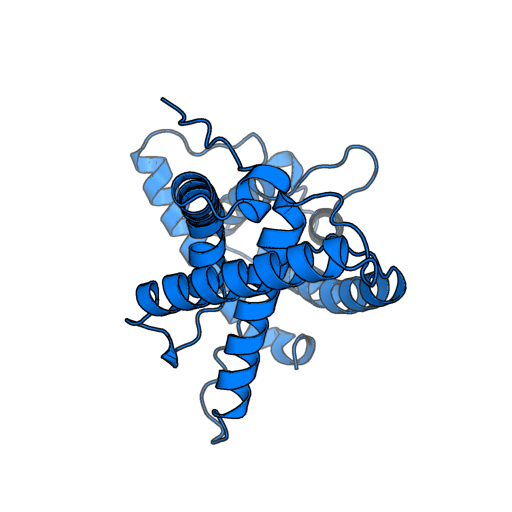-4.710 1.00 62.53 169 ALA A C 1
ATOM 1395 O O . ALA A 1 169 ? 8.936 23.850 -5.163 1.00 62.53 169 ALA A O 1
ATOM 1396 N N . LEU A 1 170 ? 7.866 22.912 -3.407 1.00 67.00 170 LEU A N 1
ATOM 1397 C CA . LEU A 1 170 ? 8.746 23.431 -2.357 1.00 67.00 170 LEU A CA 1
ATOM 1398 C C . LEU A 1 170 ? 9.874 22.469 -1.967 1.00 67.00 170 LEU A C 1
ATOM 1400 O O . LEU A 1 170 ? 10.999 22.933 -1.771 1.00 67.00 170 LEU A O 1
ATOM 1404 N N . MET A 1 171 ? 9.627 21.155 -1.889 1.00 70.94 171 MET A N 1
ATOM 1405 C CA . MET A 1 171 ? 10.679 20.158 -1.637 1.00 70.94 171 MET A CA 1
ATOM 1406 C C . MET A 1 171 ? 10.590 18.942 -2.577 1.00 70.94 171 MET A C 1
ATOM 1408 O O . MET A 1 171 ? 9.494 18.467 -2.856 1.00 70.94 171 MET A O 1
ATOM 1412 N N . PRO A 1 172 ? 11.724 18.399 -3.064 1.00 75.88 172 PRO A N 1
ATOM 1413 C CA . PRO A 1 172 ? 11.725 17.156 -3.831 1.00 75.88 172 PRO A CA 1
ATOM 1414 C C . PRO A 1 172 ? 11.401 15.958 -2.930 1.00 75.88 172 PRO A C 1
ATOM 1416 O O . PRO A 1 172 ? 11.867 15.890 -1.789 1.00 75.88 172 PRO A O 1
ATOM 1419 N N . SER A 1 173 ? 10.659 14.979 -3.452 1.00 78.94 173 SER A N 1
ATOM 1420 C CA . SER A 1 173 ? 10.389 13.740 -2.710 1.00 78.94 173 SER A CA 1
ATOM 1421 C C . SER A 1 173 ? 11.685 12.945 -2.437 1.00 78.94 173 SER A C 1
ATOM 1423 O O . SER A 1 173 ? 12.668 13.087 -3.174 1.00 78.94 173 SER A O 1
ATOM 1425 N N . PRO A 1 174 ? 11.725 12.041 -1.436 1.00 79.75 174 PRO A N 1
ATOM 1426 C CA . PRO A 1 174 ? 12.885 11.169 -1.212 1.00 79.75 174 PRO A CA 1
ATOM 1427 C C . PRO A 1 174 ? 13.257 10.313 -2.437 1.00 79.75 174 PRO A C 1
ATOM 1429 O O . PRO A 1 174 ? 14.429 9.985 -2.631 1.00 79.75 174 PRO A O 1
ATOM 1432 N N . LEU A 1 175 ? 12.272 9.976 -3.281 1.00 82.31 175 LEU A N 1
ATOM 1433 C CA . LEU A 1 175 ? 12.478 9.277 -4.549 1.00 82.31 175 LEU A CA 1
ATOM 1434 C C . LEU A 1 175 ? 13.115 10.194 -5.604 1.00 82.31 175 LEU A C 1
ATOM 1436 O O . LEU A 1 175 ? 14.052 9.774 -6.284 1.00 82.31 175 LEU A O 1
ATOM 1440 N N . GLU A 1 176 ? 12.658 11.444 -5.722 1.00 86.69 176 GLU A N 1
ATOM 1441 C CA . GLU A 1 176 ? 13.295 12.448 -6.584 1.00 86.69 176 GLU A CA 1
ATOM 1442 C C . GLU A 1 176 ? 14.742 12.725 -6.156 1.00 86.69 176 GLU A C 1
ATOM 1444 O O . GLU A 1 176 ? 15.638 12.750 -7.002 1.00 86.69 176 GLU A O 1
ATOM 1449 N N . GLU A 1 177 ? 14.993 12.873 -4.850 1.00 87.75 177 GLU A N 1
ATOM 1450 C CA . GLU A 1 177 ? 16.337 13.067 -4.301 1.00 87.75 177 GLU A CA 1
ATOM 1451 C C . GLU A 1 177 ? 17.253 11.889 -4.676 1.00 87.75 177 GLU A C 1
ATOM 1453 O O . GLU A 1 177 ? 18.338 12.093 -5.227 1.00 87.75 177 GLU A O 1
ATOM 1458 N N . ALA A 1 178 ? 16.807 10.651 -4.447 1.00 86.56 178 ALA A N 1
ATOM 1459 C CA . ALA A 1 178 ? 17.582 9.454 -4.757 1.00 86.56 178 ALA A CA 1
ATOM 1460 C C . ALA A 1 178 ? 17.854 9.279 -6.261 1.00 86.56 178 ALA A C 1
ATOM 1462 O O . ALA A 1 178 ? 18.987 8.988 -6.647 1.00 86.56 178 ALA A O 1
ATOM 1463 N N . LEU A 1 179 ? 16.849 9.500 -7.116 1.00 91.00 179 LEU A N 1
ATOM 1464 C CA . LEU A 1 179 ? 17.001 9.419 -8.571 1.00 91.00 179 LEU A CA 1
ATOM 1465 C C . LEU A 1 179 ? 17.919 10.525 -9.116 1.00 91.00 179 LEU A C 1
ATOM 1467 O O . LEU A 1 179 ? 18.748 10.257 -9.988 1.00 91.00 179 LEU A O 1
ATOM 1471 N N . SER A 1 180 ? 17.857 11.740 -8.560 1.00 92.25 180 SER A N 1
ATOM 1472 C CA . SER A 1 180 ? 18.730 12.847 -8.981 1.00 92.25 180 SER A CA 1
ATOM 1473 C C . SER A 1 180 ? 20.218 12.531 -8.777 1.00 92.25 180 SER A C 1
ATOM 1475 O O . SER A 1 180 ? 21.034 12.805 -9.658 1.00 92.25 180 SER A O 1
ATOM 1477 N N . ARG A 1 181 ? 20.566 11.855 -7.672 1.00 92.25 181 ARG A N 1
ATOM 1478 C CA . ARG A 1 181 ? 21.938 11.433 -7.339 1.00 92.25 181 ARG A CA 1
ATOM 1479 C C . ARG A 1 181 ? 22.508 10.378 -8.299 1.00 92.25 181 ARG A C 1
ATOM 1481 O O . ARG A 1 181 ? 23.724 10.245 -8.385 1.00 92.25 181 ARG A O 1
ATOM 1488 N N . VAL A 1 182 ? 21.655 9.664 -9.039 1.00 93.12 182 VAL A N 1
ATOM 1489 C CA . VAL A 1 182 ? 22.045 8.738 -10.123 1.00 93.12 182 VAL A CA 1
ATOM 1490 C C . VAL A 1 182 ? 21.801 9.333 -11.519 1.00 93.12 182 VAL A C 1
ATOM 1492 O O . VAL A 1 182 ? 21.732 8.610 -12.511 1.00 93.12 182 VAL A O 1
ATOM 1495 N N . ASN A 1 183 ? 21.709 10.666 -11.609 1.00 93.50 183 ASN A N 1
ATOM 1496 C CA . ASN A 1 183 ? 21.492 11.452 -12.830 1.00 93.50 183 ASN A CA 1
ATOM 1497 C C . ASN A 1 183 ? 20.151 11.185 -13.546 1.00 93.50 183 ASN A C 1
ATOM 1499 O O . ASN A 1 183 ? 20.030 11.393 -14.755 1.00 93.50 183 ASN A O 1
ATOM 1503 N N . ILE A 1 184 ? 19.117 10.761 -12.811 1.00 93.56 184 ILE A N 1
ATOM 1504 C CA . ILE A 1 184 ? 17.759 10.573 -13.333 1.00 93.56 184 ILE A CA 1
ATOM 1505 C C . ILE A 1 184 ? 16.851 11.703 -12.837 1.00 93.56 184 ILE A C 1
ATOM 1507 O O . ILE A 1 184 ? 16.520 11.795 -11.660 1.00 93.56 184 ILE A O 1
ATOM 1511 N N . ASN A 1 185 ? 16.380 12.541 -13.762 1.00 92.19 185 ASN A N 1
ATOM 1512 C CA . ASN A 1 185 ? 15.342 13.531 -13.480 1.00 92.19 185 ASN A CA 1
ATOM 1513 C C . ASN A 1 185 ? 13.949 12.901 -13.662 1.00 92.19 185 ASN A C 1
ATOM 1515 O O . ASN A 1 185 ? 13.495 12.736 -14.796 1.00 92.19 185 ASN A O 1
ATOM 1519 N N . LEU A 1 186 ? 13.266 12.570 -12.560 1.00 90.00 186 LEU A N 1
ATOM 1520 C CA . LEU A 1 186 ? 11.931 11.953 -12.588 1.00 90.00 186 LEU A CA 1
ATOM 1521 C C . LEU A 1 186 ? 10.866 12.867 -13.228 1.00 90.00 186 LEU A C 1
ATOM 1523 O O . LEU A 1 186 ? 10.014 12.382 -13.974 1.00 90.00 186 LEU A O 1
ATOM 1527 N N . ARG A 1 187 ? 10.954 14.194 -13.034 1.00 89.44 187 ARG A N 1
ATOM 1528 C CA . ARG A 1 187 ? 10.005 15.174 -13.606 1.00 89.44 187 ARG A CA 1
ATOM 1529 C C . ARG A 1 187 ? 9.954 15.103 -15.137 1.00 89.44 187 ARG A C 1
ATOM 1531 O O . ARG A 1 187 ? 8.892 15.281 -15.723 1.00 89.44 187 ARG A O 1
ATOM 1538 N N . ALA A 1 188 ? 11.062 14.735 -15.790 1.00 89.44 188 ALA A N 1
ATOM 1539 C CA . ALA A 1 188 ? 11.153 14.573 -17.246 1.00 89.44 188 ALA A CA 1
ATOM 1540 C C . ALA A 1 188 ? 10.376 13.361 -17.820 1.00 89.44 188 ALA A C 1
ATOM 1542 O O . ALA A 1 188 ? 10.454 13.098 -19.028 1.00 89.44 188 ALA A O 1
ATOM 1543 N N . TYR A 1 189 ? 9.664 12.602 -16.978 1.00 87.94 189 TYR A N 1
ATOM 1544 C CA . TYR A 1 189 ? 8.827 11.462 -17.367 1.00 87.94 189 TYR A CA 1
ATOM 1545 C C . TYR A 1 189 ? 7.328 11.676 -17.101 1.00 87.94 189 TYR A C 1
ATOM 1547 O O . TYR A 1 189 ? 6.528 10.890 -17.603 1.00 87.94 189 TYR A O 1
ATOM 1555 N N . ARG A 1 190 ? 6.940 12.758 -16.405 1.00 81.69 190 ARG A N 1
ATOM 1556 C CA . ARG A 1 190 ? 5.543 13.074 -16.045 1.00 81.69 190 ARG A CA 1
ATOM 1557 C C . ARG A 1 190 ? 4.610 13.122 -17.260 1.00 81.69 190 ARG A C 1
ATOM 1559 O O . ARG A 1 190 ? 3.568 12.474 -17.268 1.00 81.69 190 ARG A O 1
ATOM 1566 N N . ASP A 1 191 ? 5.022 13.833 -18.308 1.00 78.00 191 ASP A N 1
ATOM 1567 C CA . ASP A 1 191 ? 4.187 14.092 -19.491 1.00 78.00 191 ASP A CA 1
ATOM 1568 C C . ASP A 1 191 ? 4.340 13.025 -20.596 1.00 78.00 191 ASP A C 1
ATOM 1570 O O . ASP A 1 191 ? 3.741 13.121 -21.667 1.00 78.00 191 ASP A O 1
ATOM 1574 N N . LYS A 1 192 ? 5.140 11.977 -20.354 1.00 75.69 192 LYS A N 1
ATOM 1575 C CA . LYS A 1 192 ? 5.398 10.895 -21.317 1.00 75.69 192 LYS A CA 1
ATOM 1576 C C . LYS A 1 192 ? 4.368 9.775 -21.167 1.00 75.69 192 LYS A C 1
ATOM 1578 O O . LYS A 1 192 ? 4.682 8.694 -20.676 1.00 75.69 192 LYS A O 1
ATOM 1583 N N . GLN A 1 193 ? 3.131 10.017 -21.596 1.00 64.19 193 GLN A N 1
ATOM 1584 C CA . GLN A 1 193 ? 2.113 8.961 -21.618 1.00 64.19 193 GLN A CA 1
ATOM 1585 C C . GLN A 1 193 ? 2.351 7.939 -22.751 1.00 64.19 193 GLN A C 1
ATOM 1587 O O . GLN A 1 193 ? 2.697 8.334 -23.866 1.00 64.19 193 GLN A O 1
ATOM 1592 N N . PRO A 1 194 ? 2.120 6.631 -22.513 1.00 59.25 194 PRO A N 1
ATOM 1593 C CA . PRO A 1 194 ? 2.000 5.646 -23.587 1.00 59.25 194 PRO A CA 1
ATOM 1594 C C . PRO A 1 194 ? 0.728 5.911 -24.412 1.00 59.25 194 PRO A C 1
ATOM 1596 O O . PRO A 1 194 ? -0.338 6.159 -23.844 1.00 59.25 194 PRO A O 1
ATOM 1599 N N . GLY A 1 195 ? 0.861 5.851 -25.742 1.00 60.38 195 GLY A N 1
ATOM 1600 C CA . GLY A 1 195 ? -0.146 6.280 -26.718 1.00 60.38 195 GLY A CA 1
ATOM 1601 C C . GLY A 1 195 ? -1.380 5.378 -26.837 1.00 60.38 195 GLY A C 1
ATOM 1602 O O . GLY A 1 195 ? -2.232 5.334 -25.946 1.00 60.38 195 GLY A O 1
ATOM 1603 N N . GLU A 1 196 ? -1.535 4.714 -27.984 1.00 54.00 196 GLU A N 1
ATOM 1604 C CA . GLU A 1 196 ? -2.735 3.927 -28.300 1.00 54.00 196 GLU A CA 1
ATOM 1605 C C . GLU A 1 196 ? -2.924 2.715 -27.366 1.00 54.00 196 GLU A C 1
ATOM 1607 O O . GLU A 1 196 ? -2.035 2.324 -26.608 1.00 54.00 196 GLU A O 1
ATOM 1612 N N . GLN A 1 197 ? -4.099 2.075 -27.412 1.00 48.84 197 GLN A N 1
ATOM 1613 C CA . GLN A 1 197 ? -4.428 0.941 -26.531 1.00 48.84 197 GLN A CA 1
ATOM 1614 C C . GLN A 1 197 ? -3.406 -0.213 -26.604 1.00 48.84 197 GLN A C 1
ATOM 1616 O O . GLN A 1 197 ? -3.114 -0.831 -25.578 1.00 48.84 197 GLN A O 1
ATOM 1621 N N . ALA A 1 198 ? -2.812 -0.465 -27.777 1.00 51.94 198 ALA A N 1
ATOM 1622 C CA . ALA A 1 198 ? -1.749 -1.458 -27.944 1.00 51.94 198 ALA A CA 1
ATOM 1623 C C . ALA A 1 198 ? -0.448 -1.066 -27.210 1.00 51.94 198 ALA A C 1
ATOM 1625 O O . ALA A 1 198 ? 0.185 -1.912 -26.570 1.00 51.94 198 ALA A O 1
ATOM 1626 N N . ASP A 1 199 ? -0.083 0.219 -27.229 1.00 61.88 199 ASP A N 1
ATOM 1627 C CA . ASP A 1 199 ? 1.073 0.735 -26.492 1.00 61.88 199 ASP A CA 1
ATOM 1628 C C . ASP A 1 199 ? 0.846 0.691 -24.982 1.00 61.88 199 ASP A C 1
ATOM 1630 O O . ASP A 1 199 ? 1.785 0.412 -24.239 1.00 61.88 199 ASP A O 1
ATOM 1634 N N . LYS A 1 200 ? -0.394 0.883 -24.511 1.00 66.25 200 LYS A N 1
ATOM 1635 C CA . LYS A 1 200 ? -0.739 0.754 -23.085 1.00 66.25 200 LYS A CA 1
ATOM 1636 C C . LYS A 1 200 ? -0.537 -0.670 -22.571 1.00 66.25 200 LYS A C 1
ATOM 1638 O O . LYS A 1 200 ? 0.144 -0.845 -21.565 1.00 66.25 200 LYS A O 1
ATOM 1643 N N . ALA A 1 201 ? -1.029 -1.687 -23.281 1.00 66.12 201 ALA A N 1
ATOM 1644 C CA . ALA A 1 201 ? -0.817 -3.087 -22.894 1.00 66.12 201 ALA A CA 1
ATOM 1645 C C . ALA A 1 201 ? 0.680 -3.462 -22.867 1.00 66.12 201 ALA A C 1
ATOM 1647 O O . ALA A 1 201 ? 1.167 -4.092 -21.923 1.00 66.12 201 ALA A O 1
ATOM 1648 N N . ARG A 1 202 ? 1.438 -3.010 -23.875 1.00 71.38 202 ARG A N 1
ATOM 1649 C CA . ARG A 1 202 ? 2.895 -3.194 -23.946 1.00 71.38 202 ARG A CA 1
ATOM 1650 C C . ARG A 1 202 ? 3.630 -2.467 -22.817 1.00 71.38 202 ARG A C 1
ATOM 1652 O O . ARG A 1 202 ? 4.570 -3.018 -22.248 1.00 71.38 202 ARG A O 1
ATOM 1659 N N . HIS A 1 203 ? 3.204 -1.250 -22.491 1.00 74.69 203 HIS A N 1
ATOM 1660 C CA . HIS A 1 203 ? 3.753 -0.450 -21.404 1.00 74.69 203 HIS A CA 1
ATOM 1661 C C . HIS A 1 203 ? 3.516 -1.125 -20.050 1.00 74.69 203 HIS A C 1
ATOM 1663 O O . HIS A 1 203 ? 4.484 -1.357 -19.332 1.00 74.69 203 HIS A O 1
ATOM 1669 N N . SER A 1 204 ? 2.285 -1.550 -19.740 1.00 69.94 204 SER A N 1
ATOM 1670 C CA . SER A 1 204 ? 1.979 -2.292 -18.508 1.00 69.94 204 SER A CA 1
ATOM 1671 C C . SER A 1 204 ? 2.834 -3.557 -18.364 1.00 69.94 204 SER A C 1
ATOM 1673 O O . SER A 1 204 ? 3.383 -3.799 -17.294 1.00 69.94 204 SER A O 1
ATOM 1675 N N . SER A 1 205 ? 3.040 -4.318 -19.447 1.00 71.38 205 SER A N 1
ATOM 1676 C CA . SER A 1 205 ? 3.942 -5.480 -19.434 1.00 71.38 205 SER A CA 1
ATOM 1677 C C . SER A 1 205 ? 5.394 -5.097 -19.103 1.00 71.38 205 SER A C 1
ATOM 1679 O O . SER A 1 205 ? 6.027 -5.742 -18.264 1.00 71.38 205 SER A O 1
ATOM 1681 N N . LEU A 1 206 ? 5.919 -4.019 -19.700 1.00 70.50 206 LEU A N 1
ATOM 1682 C CA . LEU A 1 206 ? 7.263 -3.509 -19.401 1.00 70.50 206 LEU A CA 1
ATOM 1683 C C . LEU A 1 206 ? 7.395 -3.013 -17.954 1.00 70.50 206 LEU A C 1
ATOM 1685 O O . LEU A 1 206 ? 8.426 -3.273 -17.335 1.00 70.50 206 LEU A O 1
ATOM 1689 N N . VAL A 1 207 ? 6.364 -2.362 -17.408 1.00 71.06 207 VAL A N 1
ATOM 1690 C CA . VAL A 1 207 ? 6.298 -1.929 -16.002 1.00 71.06 207 VAL A CA 1
ATOM 1691 C C . VAL A 1 207 ? 6.343 -3.139 -15.062 1.00 71.06 207 VAL A C 1
ATOM 1693 O O . VAL A 1 207 ? 7.199 -3.189 -14.180 1.00 71.06 207 VAL A O 1
ATOM 1696 N N . SER A 1 208 ? 5.506 -4.162 -15.279 1.00 67.06 208 SER A N 1
ATOM 1697 C CA . SER A 1 208 ? 5.514 -5.387 -14.460 1.00 67.06 208 SER A CA 1
ATOM 1698 C C . SER A 1 208 ? 6.862 -6.118 -14.504 1.00 67.06 208 SER A C 1
ATOM 1700 O O . SER A 1 208 ? 7.344 -6.592 -13.474 1.00 67.06 208 SER A O 1
ATOM 1702 N N . ILE A 1 209 ? 7.504 -6.187 -15.677 1.00 73.56 209 ILE A N 1
ATOM 1703 C CA . ILE A 1 209 ? 8.844 -6.776 -15.825 1.00 73.56 209 ILE A CA 1
ATOM 1704 C C . ILE A 1 209 ? 9.893 -5.942 -15.075 1.00 73.56 209 ILE A C 1
ATOM 1706 O O . ILE A 1 209 ? 10.748 -6.516 -14.400 1.00 73.56 209 ILE A O 1
ATOM 1710 N N . ALA A 1 210 ? 9.826 -4.611 -15.160 1.00 66.88 210 ALA A N 1
ATOM 1711 C CA . ALA A 1 210 ? 10.766 -3.715 -14.493 1.00 66.88 210 ALA A CA 1
ATOM 1712 C C . ALA A 1 210 ? 10.653 -3.785 -12.960 1.00 66.88 210 ALA A C 1
ATOM 1714 O O . ALA A 1 210 ? 11.676 -3.916 -12.292 1.00 66.88 210 ALA A O 1
ATOM 1715 N N . TYR A 1 211 ? 9.440 -3.798 -12.394 1.00 72.88 211 TYR A N 1
ATOM 1716 C CA . TYR A 1 211 ? 9.251 -4.002 -10.951 1.00 72.88 211 TYR A CA 1
ATOM 1717 C C . TYR A 1 211 ? 9.717 -5.387 -10.490 1.00 72.88 211 TYR A C 1
ATOM 1719 O O . TYR A 1 211 ? 10.409 -5.492 -9.479 1.00 72.88 211 TYR A O 1
ATOM 1727 N N . LYS A 1 212 ? 9.413 -6.455 -11.246 1.00 65.44 212 LYS A N 1
ATOM 1728 C CA . LYS A 1 212 ? 9.893 -7.810 -10.921 1.00 65.44 212 LYS A CA 1
ATOM 1729 C C . LYS A 1 212 ? 11.423 -7.890 -10.941 1.00 65.44 212 LYS A C 1
ATOM 1731 O O . LYS A 1 212 ? 12.008 -8.536 -10.074 1.00 65.44 212 LYS A O 1
ATOM 1736 N N . ARG A 1 213 ? 12.074 -7.215 -11.895 1.00 78.06 213 ARG A N 1
ATOM 1737 C CA . ARG A 1 213 ? 13.536 -7.076 -11.942 1.00 78.06 213 ARG A CA 1
ATOM 1738 C C . ARG A 1 213 ? 14.063 -6.300 -10.735 1.00 78.06 213 ARG A C 1
ATOM 1740 O O . ARG A 1 213 ? 14.975 -6.793 -10.087 1.00 78.06 213 ARG A O 1
ATOM 1747 N N . LEU A 1 214 ? 13.469 -5.149 -10.407 1.00 72.31 214 LEU A N 1
ATOM 1748 C CA . LEU A 1 214 ? 13.872 -4.318 -9.266 1.00 72.31 214 LEU A CA 1
ATOM 1749 C C . LEU A 1 214 ? 13.822 -5.087 -7.960 1.00 72.31 214 LEU A C 1
ATOM 1751 O O . LEU A 1 214 ? 14.821 -5.129 -7.256 1.00 72.31 214 LEU A O 1
ATOM 1755 N N . ARG A 1 215 ? 12.709 -5.772 -7.696 1.00 70.38 215 ARG A N 1
ATOM 1756 C CA . ARG A 1 215 ? 12.560 -6.649 -6.535 1.00 70.38 215 ARG A CA 1
ATOM 1757 C C . ARG A 1 215 ? 13.683 -7.694 -6.485 1.00 70.38 215 ARG A C 1
ATOM 1759 O O . ARG A 1 215 ? 14.376 -7.807 -5.481 1.00 70.38 215 ARG A O 1
ATOM 1766 N N . ASN A 1 216 ? 13.900 -8.424 -7.579 1.00 67.69 216 ASN A N 1
ATOM 1767 C CA . ASN A 1 216 ? 14.880 -9.509 -7.624 1.00 67.69 216 ASN A CA 1
ATOM 1768 C C . ASN A 1 216 ? 16.337 -9.021 -7.475 1.00 67.69 216 ASN A C 1
ATOM 1770 O O . ASN A 1 216 ? 17.084 -9.586 -6.680 1.00 67.69 216 ASN A O 1
ATOM 1774 N N . GLU A 1 217 ? 16.747 -7.984 -8.213 1.00 78.00 217 GLU A N 1
ATOM 1775 C CA . GLU A 1 217 ? 18.106 -7.427 -8.129 1.00 78.00 217 GLU A CA 1
ATOM 1776 C C . GLU A 1 217 ? 18.345 -6.747 -6.767 1.00 78.00 217 GLU A C 1
ATOM 1778 O O . GLU A 1 217 ? 19.438 -6.859 -6.210 1.00 78.00 217 GLU A O 1
ATOM 1783 N N . PHE A 1 218 ? 17.309 -6.129 -6.180 1.00 75.50 218 PHE A N 1
ATOM 1784 C CA . PHE A 1 218 ? 17.374 -5.559 -4.835 1.00 75.50 218 PHE A CA 1
ATOM 1785 C C . PHE A 1 218 ? 17.659 -6.633 -3.786 1.00 75.50 218 PHE A C 1
ATOM 1787 O O . PHE A 1 218 ? 18.574 -6.460 -2.987 1.00 75.50 218 PHE A O 1
ATOM 1794 N N . PHE A 1 219 ? 16.958 -7.770 -3.798 1.00 65.56 219 PHE A N 1
ATOM 1795 C CA . PHE A 1 219 ? 17.230 -8.821 -2.810 1.00 65.56 219 PHE A CA 1
ATOM 1796 C C . PHE A 1 219 ? 18.570 -9.524 -3.006 1.00 65.56 219 PHE A C 1
ATOM 1798 O O . PHE A 1 219 ? 19.186 -9.917 -2.020 1.00 65.56 219 PHE A O 1
ATOM 1805 N N . GLN A 1 220 ? 19.078 -9.612 -4.235 1.00 69.00 220 GLN A N 1
ATOM 1806 C CA . GLN A 1 220 ? 20.414 -10.163 -4.479 1.00 69.00 220 GLN A CA 1
ATOM 1807 C C . GLN A 1 220 ? 21.548 -9.276 -3.940 1.00 69.00 220 GLN A C 1
ATOM 1809 O O . GLN A 1 220 ? 22.594 -9.802 -3.570 1.00 69.00 220 GLN A O 1
ATOM 1814 N N . GLN A 1 221 ? 21.365 -7.951 -3.897 1.00 71.25 221 GLN A N 1
ATOM 1815 C CA . GLN A 1 221 ? 22.439 -6.998 -3.568 1.00 71.25 221 GLN A CA 1
ATOM 1816 C C . GLN A 1 221 ? 22.259 -6.308 -2.201 1.00 71.25 221 GLN A C 1
ATOM 1818 O O . GLN A 1 221 ? 23.240 -5.942 -1.555 1.00 71.25 221 GLN A O 1
ATOM 1823 N N . TYR A 1 222 ? 21.017 -6.157 -1.736 1.00 69.75 222 TYR A N 1
ATOM 1824 C CA . TYR A 1 222 ? 20.635 -5.270 -0.632 1.00 69.75 222 TYR A CA 1
ATOM 1825 C C . TYR A 1 222 ? 19.674 -5.907 0.387 1.00 69.75 222 TYR A C 1
ATOM 1827 O O . TYR A 1 222 ? 19.066 -5.189 1.176 1.00 69.75 222 TYR A O 1
ATOM 1835 N N . ALA A 1 223 ? 19.553 -7.242 0.436 1.00 58.56 223 ALA A N 1
ATOM 1836 C CA . ALA A 1 223 ? 18.706 -7.938 1.423 1.00 58.56 223 ALA A CA 1
ATOM 1837 C C . ALA A 1 223 ? 18.975 -7.497 2.881 1.00 58.56 223 ALA A C 1
ATOM 1839 O O . ALA A 1 223 ? 18.050 -7.378 3.678 1.00 58.56 223 ALA A O 1
ATOM 1840 N N . HIS A 1 224 ? 20.234 -7.181 3.202 1.00 59.06 224 HIS A N 1
ATOM 1841 C CA . HIS A 1 224 ? 20.676 -6.687 4.510 1.00 59.06 224 HIS A CA 1
ATOM 1842 C C . HIS A 1 224 ? 20.136 -5.294 4.895 1.00 59.06 224 HIS A C 1
ATOM 1844 O O . HIS A 1 224 ? 20.279 -4.900 6.045 1.00 59.06 224 HIS A O 1
ATOM 1850 N N . LEU A 1 225 ? 19.543 -4.535 3.962 1.00 52.28 225 LEU A N 1
ATOM 1851 C CA . LEU A 1 225 ? 18.898 -3.242 4.244 1.00 52.28 225 LEU A CA 1
ATOM 1852 C C . LEU A 1 225 ? 17.425 -3.381 4.668 1.00 52.28 225 LEU A C 1
ATOM 1854 O O . LEU A 1 225 ? 16.774 -2.368 4.910 1.00 52.28 225 LEU A O 1
ATOM 1858 N N . VAL A 1 226 ? 16.883 -4.605 4.706 1.00 47.53 226 VAL A N 1
ATOM 1859 C CA . VAL A 1 226 ? 15.464 -4.872 5.021 1.00 47.53 226 VAL A CA 1
ATOM 1860 C C . VAL A 1 226 ? 15.273 -5.977 6.071 1.00 47.53 226 VAL A C 1
ATOM 1862 O O . VAL A 1 226 ? 14.134 -6.352 6.346 1.00 47.53 226 VAL A O 1
ATOM 1865 N N . ALA A 1 227 ? 16.369 -6.497 6.629 1.00 38.72 227 ALA A N 1
ATOM 1866 C CA . ALA A 1 227 ? 16.391 -7.497 7.699 1.00 38.72 227 ALA A CA 1
ATOM 1867 C C . ALA A 1 227 ? 16.436 -6.829 9.083 1.00 38.72 227 ALA A C 1
ATOM 1869 O O . ALA A 1 227 ? 15.719 -7.334 9.974 1.00 38.72 227 ALA A O 1
#

Organism: NCBI:txid485913

InterPro domains:
  IPR013325 RNA polymerase sigma factor, region 2 [SSF88946] (17-114)

pLDDT: mean 71.74, std 17.37, range [30.05, 94.12]

Sequence (227 aa):
MTKQVNFPSLEELALAHEQSWSRLYDFLRPSVTFFVYMYAVPAWHGQENDLVEDVLQETAIRIYRQIQLAQASDATPILHLESFCKTIARNYCRDLRRKEKRLEHFPEGDYSFEIYILEEVKDDPVEAIFEALFARPVIFASATLIASFPEKQRQALLIDLAQKNDFDALMPSPLEEALSRVNINLRAYRDKQPGEQADKARHSSLVSIAYKRLRNEFFQQYAHLVA

Radius of gyration: 20.55 Å; chains: 1; bounding box: 51×47×55 Å